Protein AF-A0A6H5KH93-F1 (afdb_monomer_lite)

Sequence (191 aa):
MLEAAEALDENDDLGLLTGGGGGGGGGDDDANSNDGREGGPASAESQKGEDSILDIPPSWVRQLTLDRDLLALRYPPRGQRTIMYRRTKAELFAENVHPEGTTMRLTLYKDRLCTIAKEIREVFVNRADRLYSRVRFPLEGKVSELFHPGRANSLRNLVTWSGRRRELYFFVEARLDGLVSRVEDIGKKVR

Radius of gyration: 33.04 Å; chains: 1; bounding box: 88×57×93 Å

Structure (mmCIF, N/CA/C/O backbone):
data_AF-A0A6H5KH93-F1
#
_entry.id   AF-A0A6H5KH93-F1
#
loop_
_atom_site.group_PDB
_atom_site.id
_atom_site.type_symbol
_atom_site.label_atom_id
_atom_site.label_alt_id
_atom_site.label_comp_id
_atom_site.label_asym_id
_atom_site.label_entity_id
_atom_site.label_seq_id
_atom_site.pdbx_PDB_ins_code
_atom_site.Cartn_x
_atom_site.Cartn_y
_atom_site.Cartn_z
_atom_site.occupancy
_atom_site.B_iso_or_equiv
_atom_site.auth_seq_id
_atom_site.auth_comp_id
_atom_site.auth_asym_id
_atom_site.auth_atom_id
_atom_site.pdbx_PDB_model_num
ATOM 1 N N . MET A 1 1 ? -28.917 -2.626 10.575 1.00 34.69 1 MET A N 1
ATOM 2 C CA . MET A 1 1 ? -29.131 -3.881 9.836 1.00 34.69 1 MET A CA 1
ATOM 3 C C . M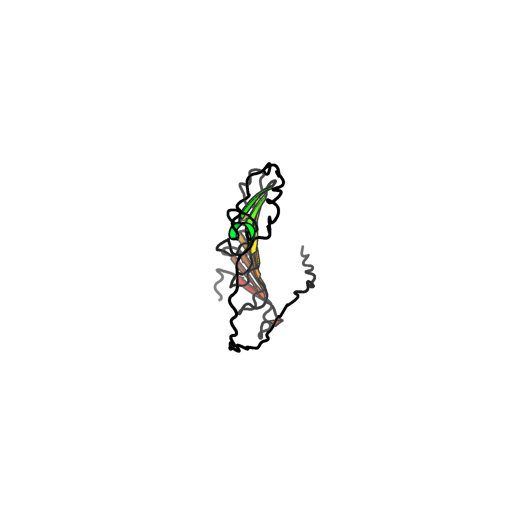ET A 1 1 ? -27.765 -4.466 9.566 1.00 34.69 1 MET A C 1
ATOM 5 O O . MET A 1 1 ? -26.922 -3.771 9.012 1.00 34.69 1 MET A O 1
ATOM 9 N N . LEU A 1 2 ? -27.546 -5.640 10.146 1.00 38.91 2 LEU A N 1
ATOM 10 C CA . LEU A 1 2 ? -26.374 -6.494 9.995 1.00 38.91 2 LEU A CA 1
ATOM 11 C C . LEU A 1 2 ? -26.420 -7.211 8.633 1.00 38.91 2 LEU A C 1
ATOM 13 O O . LEU A 1 2 ? -27.442 -7.140 7.959 1.00 38.91 2 LEU A O 1
ATOM 17 N N . GLU A 1 3 ? -25.332 -7.928 8.331 1.00 34.69 3 GLU A N 1
ATOM 18 C CA . GLU A 1 3 ? -25.097 -8.829 7.185 1.00 34.69 3 GLU A CA 1
ATOM 19 C C . GLU A 1 3 ? -24.635 -8.124 5.893 1.00 34.69 3 GLU A C 1
ATOM 21 O O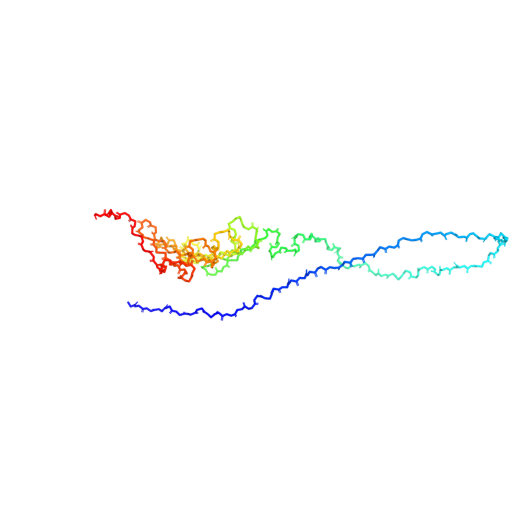 . GLU A 1 3 ? -25.149 -7.080 5.516 1.00 34.69 3 GLU A O 1
ATOM 26 N N . ALA A 1 4 ? -23.591 -8.567 5.190 1.00 36.56 4 ALA A N 1
ATOM 27 C CA . ALA A 1 4 ? -23.096 -9.929 5.044 1.00 36.56 4 ALA A CA 1
ATOM 28 C C . ALA A 1 4 ? -21.557 -10.006 5.054 1.00 36.56 4 ALA A C 1
ATOM 30 O O . ALA A 1 4 ? -20.863 -9.180 4.456 1.00 36.56 4 ALA A O 1
ATOM 31 N N . ALA A 1 5 ? -21.054 -11.039 5.727 1.00 41.25 5 ALA A N 1
ATOM 32 C CA . ALA A 1 5 ? -19.729 -11.605 5.540 1.00 41.25 5 ALA A CA 1
ATOM 33 C C . ALA A 1 5 ? -19.924 -13.037 5.016 1.00 41.25 5 ALA A C 1
ATOM 35 O O . ALA A 1 5 ? -20.501 -13.855 5.717 1.00 41.25 5 ALA A O 1
ATOM 36 N N . GLU A 1 6 ? -19.464 -13.298 3.797 1.00 41.03 6 GLU A N 1
ATOM 37 C CA . GLU A 1 6 ? -19.327 -14.596 3.110 1.00 41.03 6 GLU A CA 1
ATOM 38 C C . GLU A 1 6 ? -18.465 -14.293 1.872 1.00 41.03 6 GLU A C 1
ATOM 40 O O . GLU A 1 6 ? -18.590 -13.207 1.308 1.00 41.03 6 GLU A O 1
ATOM 45 N N . ALA A 1 7 ? -17.570 -15.114 1.344 1.00 40.44 7 ALA A N 1
ATOM 46 C CA . ALA A 1 7 ? -16.890 -16.342 1.728 1.00 40.44 7 ALA A CA 1
ATOM 47 C C . ALA A 1 7 ? -15.624 -16.325 0.838 1.00 40.44 7 ALA A C 1
ATOM 49 O O . ALA A 1 7 ? -15.712 -15.945 -0.332 1.00 40.44 7 ALA A O 1
ATOM 50 N N . LEU A 1 8 ? -14.445 -16.628 1.383 1.00 37.50 8 LEU A N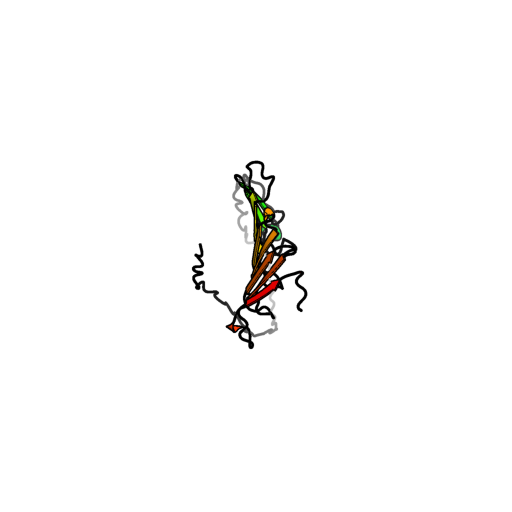 1
ATOM 51 C CA . LEU A 1 8 ? -13.238 -16.836 0.578 1.00 37.50 8 LEU A CA 1
ATOM 52 C C . LEU A 1 8 ? -13.118 -18.336 0.343 1.00 37.50 8 LEU A C 1
ATOM 54 O O . LEU A 1 8 ? -13.015 -19.085 1.310 1.00 37.50 8 LEU A O 1
ATOM 58 N N . ASP A 1 9 ? -13.166 -18.729 -0.924 1.00 41.56 9 ASP A N 1
ATOM 59 C CA . ASP A 1 9 ? -12.912 -20.093 -1.366 1.00 41.56 9 ASP A CA 1
ATOM 60 C C . ASP A 1 9 ? -11.393 -20.322 -1.349 1.00 41.56 9 ASP A C 1
ATOM 62 O O . ASP A 1 9 ? -10.625 -19.617 -2.011 1.00 41.56 9 ASP A O 1
ATOM 66 N N . GLU A 1 10 ? -10.967 -21.253 -0.501 1.00 47.09 10 GLU A N 1
ATOM 67 C CA . GLU A 1 10 ? -9.650 -21.875 -0.531 1.00 47.09 10 GLU A CA 1
ATOM 68 C C . GLU A 1 10 ? -9.606 -22.805 -1.736 1.00 47.09 10 GLU A C 1
ATOM 70 O O . GLU A 1 10 ? -10.495 -23.636 -1.870 1.00 47.09 10 GLU A O 1
ATOM 75 N N . ASN A 1 11 ? -8.594 -22.652 -2.593 1.00 43.41 11 ASN A N 1
ATOM 76 C CA . ASN A 1 11 ? -7.879 -23.706 -3.325 1.00 43.41 11 ASN A CA 1
ATOM 77 C C . ASN A 1 11 ? -7.219 -23.077 -4.554 1.00 43.41 11 ASN A C 1
ATOM 79 O O . ASN A 1 11 ? -7.847 -22.957 -5.597 1.00 43.41 11 ASN A O 1
ATOM 83 N N . ASP A 1 12 ? -5.944 -22.705 -4.436 1.00 40.34 12 ASP A N 1
ATOM 84 C CA . ASP A 1 12 ? -5.059 -22.689 -5.598 1.00 40.34 12 ASP A CA 1
ATOM 85 C C . ASP A 1 12 ? -3.660 -23.164 -5.186 1.00 40.34 12 ASP A C 1
ATOM 87 O O . ASP A 1 12 ? -3.007 -22.651 -4.275 1.00 40.34 12 ASP A O 1
ATOM 91 N N . ASP A 1 13 ? -3.295 -24.237 -5.868 1.00 38.00 13 ASP A N 1
ATOM 92 C CA . ASP A 1 13 ? -2.231 -25.203 -5.674 1.00 38.00 13 ASP A CA 1
ATOM 93 C C . ASP A 1 13 ? -0.859 -24.596 -6.030 1.00 38.00 13 ASP A C 1
ATOM 95 O O . ASP A 1 13 ? -0.570 -24.278 -7.187 1.00 38.00 13 ASP A O 1
ATOM 99 N N . LEU A 1 14 ? -0.000 -24.383 -5.027 1.00 41.19 14 LEU A N 1
ATOM 100 C CA . LEU A 1 14 ? 1.371 -23.905 -5.224 1.00 41.19 14 LEU A CA 1
ATOM 101 C C . LEU A 1 14 ? 2.314 -25.095 -5.432 1.00 41.19 14 LEU A C 1
ATOM 103 O O . LEU A 1 14 ? 2.875 -25.644 -4.483 1.00 41.19 14 LEU A O 1
ATOM 107 N N . GLY A 1 15 ? 2.521 -25.448 -6.702 1.00 33.91 15 GLY A N 1
ATOM 108 C CA . GLY A 1 15 ? 3.517 -26.418 -7.149 1.00 33.91 15 GLY A CA 1
ATOM 109 C C . GLY A 1 15 ? 4.945 -26.011 -6.770 1.00 33.91 15 GLY A C 1
ATOM 110 O O . GLY A 1 15 ? 5.555 -25.131 -7.379 1.00 33.91 15 GLY A O 1
ATOM 111 N N . LEU A 1 16 ? 5.481 -26.692 -5.760 1.00 33.81 16 LEU A N 1
ATOM 112 C CA . LEU A 1 16 ? 6.857 -26.613 -5.285 1.00 33.81 16 LEU A CA 1
ATOM 113 C C . LEU A 1 16 ? 7.751 -27.499 -6.178 1.00 33.81 16 LEU A C 1
ATOM 115 O O . LEU A 1 16 ? 7.716 -28.722 -6.065 1.00 33.81 16 LEU A O 1
ATOM 119 N N . LEU A 1 17 ? 8.562 -26.912 -7.065 1.00 34.72 17 LEU A N 1
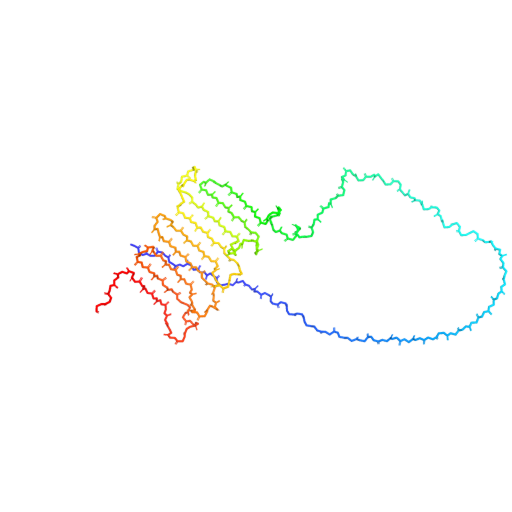ATOM 120 C CA . LEU A 1 17 ? 9.601 -27.651 -7.795 1.00 34.72 17 LEU A CA 1
ATOM 121 C C . LEU A 1 17 ? 10.928 -27.571 -7.034 1.00 34.72 17 LEU A C 1
ATOM 123 O O . LEU A 1 17 ? 11.640 -26.569 -7.082 1.00 34.72 17 LEU A O 1
ATOM 127 N N . THR A 1 18 ? 11.252 -28.652 -6.329 1.00 32.59 18 THR A N 1
ATOM 128 C CA . THR A 1 18 ? 12.578 -28.934 -5.778 1.00 32.59 18 THR A CA 1
ATOM 129 C C . THR A 1 18 ? 13.387 -29.719 -6.816 1.00 32.59 18 THR A C 1
ATOM 131 O O . THR A 1 18 ? 13.004 -30.807 -7.233 1.00 32.59 18 THR A O 1
ATOM 134 N N . GLY A 1 19 ? 14.516 -29.166 -7.263 1.00 34.56 19 GLY A N 1
ATOM 135 C CA . GLY A 1 19 ? 15.476 -29.851 -8.132 1.00 34.56 19 GLY A CA 1
ATOM 136 C C . GLY A 1 19 ? 16.838 -29.909 -7.452 1.00 34.56 19 GLY A C 1
ATOM 137 O O . GLY A 1 19 ? 17.531 -28.898 -7.378 1.00 34.56 19 GLY A O 1
ATOM 138 N N . GLY A 1 20 ? 17.197 -31.078 -6.920 1.00 32.38 20 GLY A N 1
ATOM 139 C CA . GLY A 1 20 ? 18.496 -31.356 -6.311 1.00 32.38 20 GLY A CA 1
ATOM 140 C C . GLY A 1 20 ? 19.404 -32.195 -7.217 1.00 32.38 20 GLY A C 1
ATOM 141 O O . GLY A 1 20 ? 18.955 -33.184 -7.778 1.00 32.38 20 GLY A O 1
ATOM 142 N N . GLY A 1 21 ? 20.674 -31.782 -7.307 1.00 31.16 21 GLY A N 1
ATOM 143 C CA . GLY A 1 21 ? 21.874 -32.588 -7.015 1.00 31.16 21 GLY A CA 1
ATOM 144 C C . GLY A 1 21 ? 22.283 -33.795 -7.881 1.00 31.16 21 GLY A C 1
ATOM 145 O O . GLY A 1 21 ? 21.608 -34.817 -7.895 1.00 31.16 21 GLY A O 1
ATOM 146 N N . GLY A 1 22 ? 23.518 -33.721 -8.407 1.00 31.81 22 GLY A N 1
ATOM 147 C CA . GLY A 1 22 ? 24.396 -34.842 -8.813 1.00 31.81 22 GLY A CA 1
ATOM 148 C C . GLY A 1 22 ? 25.050 -34.592 -10.185 1.00 31.81 22 GLY A C 1
ATOM 149 O O . GLY A 1 22 ? 24.341 -34.259 -11.119 1.00 31.81 22 GLY A O 1
ATOM 150 N N . GLY A 1 23 ? 26.360 -34.674 -10.444 1.00 31.72 23 GLY A N 1
ATOM 151 C CA . GLY A 1 23 ? 27.531 -35.130 -9.692 1.00 31.72 23 GLY A CA 1
ATOM 152 C C . GLY A 1 23 ? 28.431 -35.997 -10.599 1.00 31.72 23 GLY A C 1
ATOM 153 O O . GLY A 1 23 ? 27.983 -37.054 -11.017 1.00 31.72 23 GLY A O 1
ATOM 154 N N . GLY A 1 24 ? 29.691 -35.589 -10.838 1.00 31.53 24 GLY A N 1
ATOM 155 C CA . GLY A 1 24 ? 30.835 -36.515 -10.995 1.00 31.53 24 GLY A CA 1
ATOM 156 C C . GLY A 1 24 ? 31.521 -36.712 -12.368 1.00 31.53 24 GLY A C 1
ATOM 157 O O . GLY A 1 24 ? 30.889 -37.157 -13.315 1.00 31.53 24 GLY A O 1
ATOM 158 N N . GLY A 1 25 ? 32.857 -36.515 -12.367 1.00 32.69 25 GLY A N 1
ATOM 159 C CA . GLY A 1 25 ? 33.890 -37.217 -13.172 1.00 32.69 25 GLY A CA 1
ATOM 160 C C . GLY A 1 25 ? 34.246 -36.595 -14.534 1.00 32.69 25 GLY A C 1
ATOM 161 O O . GLY A 1 25 ? 33.369 -36.466 -15.370 1.00 32.69 25 GLY A O 1
ATOM 162 N N . GLY A 1 26 ? 35.472 -36.172 -14.874 1.00 33.66 26 GLY A N 1
ATOM 163 C CA . GLY A 1 26 ? 36.811 -36.477 -14.354 1.00 33.66 26 GLY A CA 1
ATOM 164 C C . GLY A 1 26 ? 37.501 -37.535 -15.230 1.00 33.66 26 GLY A C 1
ATOM 165 O O . GLY A 1 26 ? 37.111 -38.696 -15.156 1.00 33.66 26 GLY A O 1
ATOM 166 N N . GLY A 1 27 ? 38.498 -37.140 -16.033 1.00 34.53 27 GLY A N 1
ATOM 167 C CA . GLY A 1 27 ? 39.314 -38.053 -16.845 1.00 34.53 27 GLY A CA 1
ATOM 168 C C . GLY A 1 27 ? 40.138 -37.338 -17.919 1.00 34.53 27 GLY A C 1
ATOM 169 O O . GLY A 1 27 ? 39.728 -37.302 -19.076 1.00 34.53 27 GLY A O 1
ATOM 170 N N . ASP A 1 28 ? 41.269 -36.763 -17.507 1.00 37.75 28 ASP A N 1
ATOM 171 C CA . ASP A 1 28 ? 42.412 -36.460 -18.373 1.00 37.75 28 ASP A CA 1
ATOM 172 C C . ASP A 1 28 ? 43.180 -37.766 -18.625 1.00 37.75 28 ASP A C 1
ATOM 174 O O . ASP A 1 28 ? 43.378 -38.515 -17.673 1.00 37.75 28 ASP A O 1
ATOM 178 N N . ASP A 1 29 ? 43.640 -38.014 -19.854 1.00 41.56 29 ASP A N 1
ATOM 179 C CA . ASP A 1 29 ? 44.772 -38.909 -20.127 1.00 41.56 29 ASP A CA 1
ATOM 180 C C . ASP A 1 29 ? 45.505 -38.451 -21.401 1.00 41.56 29 ASP A C 1
ATOM 182 O O . ASP A 1 29 ? 44.966 -38.441 -22.512 1.00 41.56 29 ASP A O 1
ATOM 186 N N . ASP A 1 30 ? 46.753 -38.041 -21.183 1.00 38.75 30 ASP A N 1
ATOM 187 C CA . ASP A 1 30 ? 47.789 -37.713 -22.156 1.00 38.75 30 ASP A CA 1
ATOM 188 C C . ASP A 1 30 ? 48.348 -38.961 -22.871 1.00 38.75 30 ASP A C 1
ATOM 190 O O . ASP A 1 30 ? 48.351 -40.060 -22.320 1.00 38.75 30 ASP A O 1
ATOM 194 N N . ALA A 1 31 ? 48.953 -38.720 -24.046 1.00 37.56 31 ALA A N 1
ATOM 195 C CA . ALA A 1 31 ? 50.201 -39.326 -24.564 1.00 37.56 31 ALA A CA 1
ATOM 196 C C . ALA A 1 31 ? 50.145 -39.869 -26.010 1.00 37.56 31 ALA A C 1
ATOM 198 O O . ALA A 1 31 ? 49.874 -41.033 -26.283 1.00 37.56 31 ALA A O 1
ATOM 199 N N . ASN A 1 32 ? 50.512 -38.980 -26.938 1.00 39.91 32 ASN A N 1
ATOM 200 C CA . ASN A 1 32 ? 51.678 -39.079 -27.830 1.00 39.91 32 ASN A CA 1
ATOM 201 C C . ASN A 1 32 ? 52.174 -40.480 -28.266 1.00 39.91 32 ASN A C 1
ATOM 203 O O . ASN A 1 32 ? 52.740 -41.221 -27.464 1.00 39.91 32 ASN A O 1
ATOM 207 N N . SER A 1 33 ? 52.180 -40.736 -29.581 1.00 41.16 33 SER A N 1
ATOM 208 C CA . SER A 1 33 ? 53.317 -41.384 -30.257 1.00 41.16 33 SER A CA 1
ATOM 209 C C . SER A 1 33 ? 53.376 -41.036 -31.749 1.00 41.16 33 SER A C 1
ATOM 211 O O . SER A 1 33 ? 52.414 -41.167 -32.499 1.00 41.16 33 SER A O 1
ATOM 213 N N . ASN A 1 34 ? 54.563 -40.558 -32.102 1.00 41.84 34 ASN A N 1
ATOM 214 C CA . ASN A 1 34 ? 55.109 -40.083 -33.366 1.00 41.84 34 ASN A CA 1
ATOM 215 C C . ASN A 1 34 ? 55.219 -41.182 -34.442 1.00 41.84 34 ASN A C 1
ATOM 217 O O . ASN A 1 34 ? 55.640 -42.285 -34.108 1.00 41.84 34 ASN A O 1
ATOM 221 N N . ASP A 1 35 ? 54.990 -40.855 -35.720 1.00 38.72 35 ASP A N 1
ATOM 222 C CA . ASP A 1 35 ? 55.836 -41.395 -36.795 1.00 38.72 35 ASP A CA 1
ATOM 223 C C . ASP A 1 35 ? 55.772 -40.534 -38.068 1.00 38.72 35 ASP A C 1
ATOM 225 O O . ASP A 1 35 ? 54.709 -40.286 -38.641 1.00 38.72 35 ASP A O 1
ATOM 229 N N . GLY A 1 36 ? 56.937 -40.041 -38.489 1.00 37.56 36 GLY A N 1
ATOM 230 C CA . GLY A 1 36 ? 57.107 -39.139 -39.622 1.00 37.56 36 GLY A CA 1
ATOM 231 C C . GLY A 1 36 ? 57.437 -39.868 -40.923 1.00 37.56 36 GLY A C 1
ATOM 232 O O . GLY A 1 36 ? 58.225 -40.812 -40.934 1.00 37.56 36 GLY A O 1
ATOM 233 N N . ARG A 1 37 ? 56.899 -39.367 -42.042 1.00 37.75 37 ARG A N 1
ATOM 234 C CA . ARG A 1 37 ? 57.442 -39.565 -43.397 1.00 37.75 37 ARG A CA 1
ATOM 235 C C . ARG A 1 37 ? 57.210 -38.308 -44.245 1.00 37.75 37 ARG A C 1
ATOM 237 O O . ARG A 1 37 ? 56.071 -37.951 -44.525 1.00 37.75 37 ARG A O 1
ATOM 244 N N . GLU A 1 38 ? 58.301 -37.652 -44.638 1.00 42.34 38 GLU A N 1
ATOM 245 C CA . GLU A 1 38 ? 58.349 -36.588 -45.653 1.00 42.34 38 GLU A CA 1
ATOM 246 C C . GLU A 1 38 ? 58.204 -37.160 -47.074 1.00 42.34 38 GLU A C 1
ATOM 248 O O . GLU A 1 38 ? 58.723 -38.239 -47.364 1.00 42.34 38 GLU A O 1
ATOM 253 N N . GLY A 1 39 ? 57.584 -36.398 -47.987 1.00 35.59 39 GLY A N 1
ATOM 254 C CA . GLY A 1 39 ? 57.705 -36.655 -49.425 1.00 35.59 39 GLY A CA 1
ATOM 255 C C . GLY A 1 39 ? 56.697 -35.948 -50.342 1.00 35.59 39 GLY A C 1
ATOM 256 O O . GLY A 1 39 ? 55.719 -36.564 -50.744 1.00 35.59 39 GLY A O 1
ATOM 257 N N . GLY A 1 40 ? 57.021 -34.719 -50.773 1.00 31.92 40 GLY A N 1
ATOM 258 C CA . GLY A 1 40 ? 56.760 -34.242 -52.148 1.00 31.92 40 GLY A CA 1
ATOM 259 C C . GLY A 1 40 ? 55.477 -33.424 -52.431 1.00 31.92 40 GLY A C 1
ATOM 260 O O . GLY A 1 40 ? 54.382 -33.906 -52.157 1.00 31.92 40 GLY A O 1
ATOM 261 N N . PRO A 1 41 ? 55.575 -32.221 -53.046 1.00 55.53 41 PRO A N 1
ATOM 262 C CA . PRO A 1 41 ? 54.435 -31.359 -53.363 1.00 55.53 41 PRO A CA 1
ATOM 263 C C . PRO A 1 41 ? 53.935 -31.566 -54.803 1.00 55.53 41 PRO A C 1
ATOM 265 O O . PRO A 1 41 ? 54.740 -31.578 -55.728 1.00 55.53 41 PRO A O 1
ATOM 268 N N . ALA A 1 42 ? 52.618 -31.653 -55.010 1.00 35.94 42 ALA A N 1
ATOM 269 C CA . ALA A 1 42 ? 51.963 -31.304 -56.278 1.00 35.94 42 ALA A CA 1
ATOM 270 C C . ALA A 1 42 ? 50.432 -31.339 -56.131 1.00 35.94 42 ALA A C 1
ATOM 272 O O . ALA A 1 42 ? 49.815 -32.398 -56.106 1.00 35.94 42 ALA A O 1
ATOM 273 N N . SER A 1 43 ? 49.855 -30.144 -56.038 1.00 46.97 43 SER A N 1
ATOM 274 C CA . SER A 1 43 ? 48.693 -29.694 -56.811 1.00 46.97 43 SER A CA 1
ATOM 275 C C . SER A 1 43 ? 47.558 -30.693 -57.084 1.00 46.97 43 SER A C 1
ATOM 277 O O . SER A 1 43 ? 47.592 -31.435 -58.060 1.00 46.97 43 SER A O 1
ATOM 279 N N . ALA A 1 44 ? 46.471 -30.569 -56.323 1.00 43.22 44 ALA A N 1
ATOM 280 C CA . ALA A 1 44 ? 45.126 -30.812 -56.834 1.00 43.22 44 ALA A CA 1
ATOM 281 C C . ALA A 1 44 ? 44.158 -29.861 -56.123 1.00 43.22 44 ALA A C 1
ATOM 283 O O . ALA A 1 44 ? 43.970 -29.905 -54.908 1.00 43.22 44 ALA A O 1
ATOM 284 N N . GLU A 1 45 ? 43.628 -28.944 -56.918 1.00 50.12 45 GLU A N 1
ATOM 285 C CA . GLU A 1 45 ? 42.658 -27.908 -56.600 1.00 50.12 45 GLU A CA 1
ATOM 286 C C . GLU A 1 45 ? 41.556 -28.403 -55.657 1.00 50.12 45 GLU A C 1
ATOM 288 O O . GLU A 1 45 ? 40.654 -29.142 -56.038 1.00 50.12 45 GLU A O 1
ATOM 293 N N . SER A 1 46 ? 41.586 -27.924 -54.417 1.00 45.53 46 SER A N 1
ATOM 294 C CA . SER A 1 46 ? 40.371 -27.783 -53.622 1.00 45.53 46 SER A CA 1
ATOM 295 C C . SER A 1 46 ? 39.931 -26.332 -53.735 1.00 45.53 46 SER A C 1
ATOM 297 O O . SER A 1 46 ? 40.040 -25.563 -52.781 1.00 45.53 46 SER A O 1
ATOM 299 N N . GLN A 1 47 ? 39.454 -25.946 -54.924 1.00 49.81 47 GLN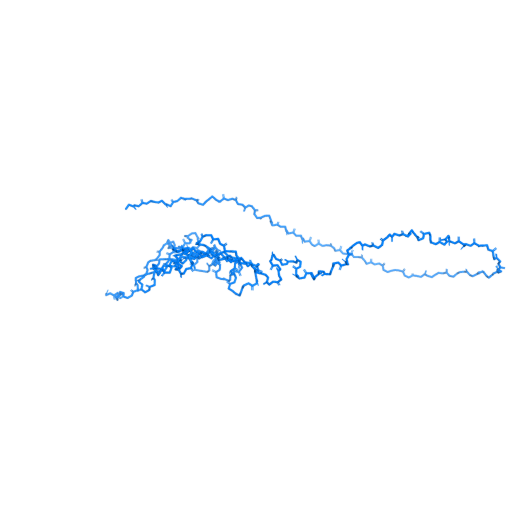 A N 1
ATOM 300 C CA . GLN A 1 47 ? 38.514 -24.835 -55.036 1.00 49.81 47 GLN A CA 1
ATOM 301 C C . GLN A 1 47 ? 37.266 -25.253 -54.247 1.00 49.81 47 GLN A C 1
ATOM 303 O O . GLN A 1 47 ? 36.314 -25.807 -54.791 1.00 49.81 47 GLN A O 1
ATOM 308 N N . LYS A 1 48 ? 37.299 -25.070 -52.919 1.00 47.31 48 LYS A N 1
ATOM 309 C CA . LYS A 1 48 ? 36.076 -24.986 -52.127 1.00 47.31 48 LYS A CA 1
ATOM 310 C C . LYS A 1 48 ? 35.312 -23.836 -52.751 1.00 47.31 48 LYS A C 1
ATOM 312 O O . LYS A 1 48 ? 35.810 -22.714 -52.718 1.00 47.31 48 LYS A O 1
ATOM 317 N N . GLY A 1 49 ? 34.210 -24.196 -53.408 1.00 48.94 49 GLY A N 1
ATOM 318 C CA . GLY A 1 49 ? 33.390 -23.300 -54.202 1.00 48.94 49 GLY A CA 1
ATOM 319 C C . GLY A 1 49 ? 33.278 -21.967 -53.500 1.00 48.94 49 GLY A C 1
ATOM 320 O O . GLY A 1 49 ? 32.911 -21.929 -52.326 1.00 48.94 49 GLY A O 1
ATOM 321 N N . GLU A 1 50 ? 33.680 -20.926 -54.227 1.00 54.69 50 GLU A N 1
ATOM 322 C CA . GLU A 1 50 ? 33.414 -19.544 -53.877 1.00 54.69 50 GLU A CA 1
ATOM 323 C C . GLU A 1 50 ? 32.004 -19.498 -53.320 1.00 54.69 50 GLU A C 1
ATOM 325 O O . GLU A 1 50 ? 31.050 -19.914 -53.988 1.00 54.69 50 GLU A O 1
ATOM 330 N N . ASP A 1 51 ? 31.933 -19.132 -52.043 1.00 59.25 51 ASP A N 1
ATOM 331 C CA . ASP A 1 51 ? 30.715 -19.034 -51.277 1.00 59.25 51 ASP A CA 1
ATOM 332 C C . ASP A 1 51 ? 29.693 -18.340 -52.166 1.00 59.25 51 ASP A C 1
ATOM 334 O O . ASP A 1 51 ? 29.836 -17.156 -52.479 1.00 59.25 51 ASP A O 1
ATOM 338 N N . SER A 1 52 ? 28.706 -19.104 -52.646 1.00 61.34 52 SER A N 1
ATOM 339 C CA . SER A 1 52 ? 27.559 -18.561 -53.357 1.00 61.34 52 SER A CA 1
ATOM 340 C C . SER A 1 52 ? 26.795 -17.767 -52.311 1.00 61.34 52 SER A C 1
ATOM 342 O O . SER A 1 52 ? 25.884 -18.263 -51.648 1.00 61.34 52 SER A O 1
ATOM 344 N N . ILE A 1 53 ? 27.300 -16.562 -52.061 1.00 67.62 53 ILE A N 1
ATOM 345 C CA . ILE A 1 53 ? 26.761 -15.609 -51.127 1.00 67.62 53 ILE A CA 1
ATOM 346 C C . ILE A 1 53 ? 25.446 -15.214 -51.771 1.00 67.62 53 ILE A C 1
ATOM 348 O O . ILE A 1 53 ? 25.380 -14.514 -52.777 1.00 67.62 53 ILE A O 1
ATOM 352 N N . LEU A 1 54 ? 24.378 -15.841 -51.293 1.00 75.06 54 LEU A N 1
ATOM 353 C CA . LEU A 1 54 ? 23.041 -15.470 -51.700 1.00 75.06 54 LEU A CA 1
ATOM 354 C C . LEU A 1 54 ? 22.910 -13.982 -51.357 1.00 75.06 54 LEU A C 1
ATOM 356 O O . LEU A 1 54 ? 23.042 -13.616 -50.187 1.00 75.06 54 LEU A O 1
ATOM 360 N N . ASP A 1 55 ? 22.693 -13.135 -52.365 1.00 77.00 55 ASP A N 1
ATOM 361 C CA . ASP A 1 55 ? 22.408 -11.709 -52.187 1.00 77.00 55 ASP A CA 1
ATOM 362 C C . ASP A 1 55 ? 21.037 -11.570 -51.513 1.00 77.00 55 ASP A C 1
ATOM 364 O O . ASP A 1 55 ? 19.996 -11.396 -52.153 1.00 77.00 55 ASP A O 1
ATOM 368 N N . ILE A 1 56 ? 21.017 -11.721 -50.189 1.00 83.50 56 ILE A N 1
ATOM 369 C CA . ILE A 1 56 ? 19.814 -11.535 -49.388 1.00 83.50 56 ILE A CA 1
ATOM 370 C C . ILE A 1 56 ? 19.608 -10.024 -49.237 1.00 83.50 56 ILE A C 1
ATOM 372 O O . ILE A 1 56 ? 20.514 -9.326 -48.769 1.00 83.50 56 ILE A O 1
ATOM 376 N N . PRO A 1 57 ? 18.429 -9.489 -49.602 1.00 87.19 57 PRO A N 1
ATOM 377 C CA . PRO A 1 57 ? 18.155 -8.074 -49.417 1.00 87.19 57 PRO A CA 1
ATOM 378 C C . PRO A 1 57 ? 18.267 -7.695 -47.930 1.00 87.19 57 PRO A C 1
ATOM 380 O O . PRO A 1 57 ? 17.869 -8.479 -47.061 1.00 87.19 57 PRO A O 1
ATOM 383 N N . PRO A 1 58 ? 18.773 -6.490 -47.610 1.00 84.75 58 PRO A N 1
ATOM 384 C CA . PRO A 1 58 ? 18.886 -6.044 -46.229 1.00 84.75 58 PRO A CA 1
ATOM 385 C C . PRO A 1 58 ? 17.506 -5.989 -45.566 1.00 84.75 58 PRO A C 1
ATOM 387 O O . PRO A 1 58 ? 16.490 -5.708 -46.211 1.00 84.75 58 PRO A O 1
ATOM 390 N N . SER A 1 59 ? 17.466 -6.240 -44.256 1.00 88.88 59 SER A N 1
ATOM 391 C CA . SER A 1 59 ? 16.224 -6.174 -43.491 1.00 88.88 59 SER A CA 1
ATOM 392 C C . SER A 1 59 ? 15.578 -4.796 -43.629 1.00 88.88 59 SER A C 1
ATOM 394 O O . SER A 1 59 ? 16.234 -3.760 -43.536 1.00 88.88 59 SER A O 1
ATOM 396 N N . TRP A 1 60 ? 14.256 -4.770 -43.786 1.00 91.94 60 TRP A N 1
ATOM 397 C CA . TRP A 1 60 ? 13.495 -3.518 -43.903 1.00 91.94 60 TRP A CA 1
ATOM 398 C C . TRP A 1 60 ? 13.408 -2.741 -42.581 1.00 91.94 60 TRP A C 1
ATOM 400 O O . TRP A 1 60 ? 12.862 -1.642 -42.524 1.00 91.94 60 TRP A O 1
ATOM 410 N N . VAL A 1 61 ? 13.931 -3.321 -41.500 1.00 94.25 61 VAL A N 1
ATOM 411 C CA . VAL A 1 61 ? 13.906 -2.775 -40.146 1.00 94.25 61 VAL A CA 1
ATOM 412 C C . VAL A 1 61 ? 15.320 -2.817 -39.576 1.00 94.25 61 VAL A C 1
ATOM 414 O O . VAL A 1 61 ? 16.080 -3.751 -39.841 1.00 94.25 61 VAL A O 1
ATOM 417 N N . ARG A 1 62 ? 15.676 -1.804 -38.780 1.00 90.38 62 ARG A N 1
ATOM 418 C CA . ARG A 1 62 ? 16.929 -1.784 -38.012 1.00 90.38 62 ARG A CA 1
ATOM 419 C C . ARG A 1 62 ? 16.922 -2.875 -36.938 1.00 90.38 62 ARG A C 1
ATOM 421 O O . ARG A 1 62 ? 15.871 -3.210 -36.398 1.00 90.38 62 ARG A O 1
ATOM 428 N N . GLN A 1 63 ? 18.107 -3.365 -36.577 1.00 90.69 63 GLN A N 1
ATOM 429 C CA . GLN A 1 63 ? 18.274 -4.282 -35.450 1.00 90.69 63 GLN A CA 1
ATOM 430 C C . GLN A 1 63 ? 17.698 -3.668 -34.164 1.00 90.69 63 GLN A C 1
ATOM 432 O O . GLN A 1 63 ? 18.050 -2.548 -33.785 1.00 90.69 63 GLN A O 1
ATOM 437 N N . LEU A 1 64 ? 16.809 -4.408 -33.500 1.00 89.88 64 LEU A N 1
ATOM 438 C CA . LEU A 1 64 ? 16.225 -4.022 -32.220 1.00 89.88 64 LEU A CA 1
ATOM 439 C C . LEU A 1 64 ? 17.222 -4.339 -31.099 1.00 89.88 64 LEU A C 1
ATOM 441 O O . LEU A 1 64 ? 17.558 -5.499 -30.876 1.00 89.88 64 LEU A O 1
ATOM 445 N N . THR A 1 65 ? 17.688 -3.316 -30.385 1.00 89.50 65 THR A N 1
ATOM 446 C CA . THR A 1 65 ? 18.521 -3.473 -29.185 1.00 89.50 65 THR A CA 1
ATOM 447 C C . THR A 1 65 ? 17.643 -3.320 -27.951 1.00 89.50 65 THR A C 1
ATOM 449 O O . THR A 1 65 ? 17.177 -2.219 -27.654 1.00 89.50 65 THR A O 1
ATOM 452 N N . LEU A 1 66 ? 17.398 -4.422 -27.247 1.00 88.56 66 LEU A N 1
ATOM 453 C CA . LEU A 1 66 ? 16.650 -4.444 -25.995 1.00 88.56 66 LEU A CA 1
ATOM 454 C C . LEU A 1 66 ? 17.585 -4.867 -24.871 1.00 88.56 66 LEU A C 1
ATOM 456 O O . LEU A 1 66 ? 18.283 -5.873 -24.987 1.00 88.56 66 LEU A O 1
ATOM 460 N N . ASP A 1 67 ? 17.585 -4.096 -23.793 1.00 92.06 67 ASP A N 1
ATOM 461 C CA . ASP A 1 67 ? 18.289 -4.481 -22.580 1.00 92.06 67 ASP A CA 1
ATOM 462 C C . ASP A 1 67 ? 17.543 -5.626 -21.876 1.00 92.06 67 ASP A C 1
ATOM 464 O O . ASP A 1 67 ? 16.307 -5.657 -21.853 1.00 92.06 67 ASP A O 1
ATOM 468 N N . ARG A 1 68 ? 18.290 -6.571 -21.301 1.00 90.25 68 ARG A N 1
ATOM 469 C CA . ARG A 1 68 ? 17.725 -7.755 -20.633 1.00 90.25 68 ARG A CA 1
ATOM 470 C C . ARG A 1 68 ? 16.891 -7.356 -19.421 1.00 90.25 68 ARG A C 1
ATOM 472 O O . ARG A 1 68 ? 15.809 -7.905 -19.220 1.00 90.25 68 ARG A O 1
ATOM 479 N N . ASP A 1 69 ? 17.352 -6.356 -18.678 1.00 87.25 69 ASP A N 1
ATOM 480 C CA . ASP A 1 69 ? 16.677 -5.865 -17.477 1.00 87.25 69 ASP A CA 1
ATOM 481 C C . ASP A 1 69 ? 15.335 -5.206 -17.821 1.00 87.25 69 ASP A C 1
ATOM 483 O O . ASP A 1 69 ? 14.330 -5.411 -17.138 1.00 87.25 69 ASP A O 1
ATOM 487 N N . LEU A 1 70 ? 15.284 -4.471 -18.938 1.00 87.62 70 LEU A N 1
ATOM 488 C CA . LEU A 1 70 ? 14.043 -3.889 -19.448 1.00 87.62 70 LEU A CA 1
ATOM 489 C C . LEU A 1 70 ? 13.066 -4.957 -19.943 1.00 87.62 70 LEU A C 1
ATOM 491 O O . LEU A 1 70 ? 11.861 -4.785 -19.780 1.00 87.62 70 LEU A O 1
ATOM 495 N N . LEU A 1 71 ? 13.566 -6.046 -20.529 1.00 87.06 71 LEU A N 1
ATOM 496 C CA . LEU A 1 71 ? 12.734 -7.155 -20.995 1.00 87.06 71 LEU A CA 1
ATOM 497 C C . LEU A 1 71 ? 12.104 -7.935 -19.830 1.00 87.06 71 LEU A C 1
ATOM 499 O O . LEU A 1 71 ? 10.953 -8.352 -19.927 1.00 87.06 71 LEU A O 1
ATOM 503 N N . ALA A 1 72 ? 12.838 -8.111 -18.729 1.00 87.75 72 ALA A N 1
ATOM 504 C CA . ALA A 1 72 ? 12.341 -8.793 -17.534 1.00 87.75 72 ALA A CA 1
ATOM 505 C C . ALA A 1 72 ? 11.283 -7.973 -16.765 1.00 87.75 72 ALA A C 1
ATOM 507 O O . ALA A 1 72 ? 10.543 -8.510 -15.938 1.00 87.75 72 ALA A O 1
ATOM 508 N N . LEU A 1 73 ? 11.197 -6.665 -17.020 1.00 90.75 73 LEU A N 1
ATOM 509 C CA . LEU A 1 73 ? 10.346 -5.752 -16.271 1.00 90.75 73 LEU A CA 1
ATOM 510 C C . LEU A 1 73 ? 8.900 -5.750 -16.787 1.00 90.75 73 LEU A C 1
ATOM 512 O O . LEU A 1 73 ? 8.636 -5.461 -17.949 1.00 90.75 73 LEU A O 1
ATOM 516 N N . ARG A 1 74 ? 7.918 -5.955 -15.897 1.00 89.19 74 ARG A N 1
ATOM 517 C CA . ARG A 1 74 ? 6.485 -5.995 -16.266 1.00 89.19 74 ARG A CA 1
ATOM 518 C C . ARG A 1 74 ? 5.948 -4.692 -16.887 1.00 89.19 74 ARG A C 1
ATOM 520 O O . ARG A 1 74 ? 5.017 -4.740 -17.689 1.00 89.19 74 ARG A O 1
ATOM 527 N N . TYR A 1 75 ? 6.502 -3.532 -16.516 1.00 92.88 75 TYR A N 1
ATOM 528 C CA . TYR A 1 75 ? 6.084 -2.214 -17.027 1.00 92.88 75 TYR A CA 1
ATOM 529 C C . TYR A 1 75 ? 7.285 -1.342 -17.444 1.00 92.88 75 TYR A C 1
ATOM 531 O O . TYR A 1 75 ? 7.639 -0.397 -16.733 1.00 92.88 75 TYR A O 1
ATOM 539 N N . PRO A 1 76 ? 7.937 -1.621 -18.582 1.00 90.50 76 PRO A N 1
ATOM 540 C CA . PRO A 1 76 ? 9.081 -0.837 -19.043 1.00 90.50 76 PRO A CA 1
ATOM 541 C C . PRO A 1 76 ? 8.683 0.608 -19.407 1.00 90.50 76 PRO A C 1
ATOM 543 O O . PRO A 1 76 ? 7.546 0.840 -19.823 1.00 90.50 76 PRO A O 1
ATOM 546 N N . PRO A 1 77 ? 9.584 1.603 -19.276 1.00 89.50 77 PRO A N 1
ATOM 547 C CA . PRO A 1 77 ? 10.972 1.499 -18.809 1.00 89.50 77 PRO A CA 1
ATOM 548 C C . PRO A 1 77 ? 11.156 1.707 -17.294 1.00 89.50 77 PRO A C 1
ATOM 550 O O . PRO A 1 77 ? 12.237 1.470 -16.775 1.00 89.50 77 PRO A O 1
ATOM 553 N N . ARG A 1 78 ? 10.132 2.184 -16.571 1.00 89.44 78 ARG A N 1
ATOM 554 C CA . ARG A 1 78 ? 10.247 2.592 -15.151 1.00 89.44 78 ARG A CA 1
ATOM 555 C C . ARG A 1 78 ? 9.683 1.584 -14.148 1.00 89.44 78 ARG A C 1
ATOM 557 O O . ARG A 1 78 ? 9.653 1.867 -12.958 1.00 89.44 78 ARG A O 1
ATOM 564 N N . GLY A 1 79 ? 9.155 0.459 -14.616 1.00 93.25 79 GLY A N 1
ATOM 565 C CA . GLY A 1 79 ? 8.502 -0.539 -13.771 1.00 93.25 79 GLY A CA 1
ATOM 566 C C . GLY A 1 79 ? 7.162 -0.074 -13.213 1.00 93.25 79 GLY A C 1
ATOM 567 O O . GLY A 1 79 ? 6.689 -0.630 -12.230 1.00 93.25 79 GLY A O 1
ATOM 568 N N . GLN A 1 80 ? 6.533 0.932 -13.823 1.00 95.19 80 GLN A N 1
ATOM 569 C CA . GLN A 1 80 ? 5.240 1.448 -13.385 1.00 95.19 80 GLN A CA 1
ATOM 570 C C . GLN A 1 80 ? 4.374 1.904 -14.557 1.00 95.19 80 GLN A C 1
ATOM 572 O O . GLN A 1 80 ? 4.875 2.376 -15.579 1.00 95.19 80 GLN A O 1
ATOM 577 N N . ARG A 1 81 ? 3.058 1.801 -14.385 1.00 95.94 81 ARG A N 1
ATOM 578 C CA . ARG A 1 81 ? 2.048 2.221 -15.353 1.00 95.94 81 ARG A CA 1
ATOM 579 C C . ARG A 1 81 ? 0.856 2.831 -14.627 1.00 95.94 81 ARG A C 1
ATOM 581 O O . ARG A 1 81 ? 0.275 2.196 -13.755 1.00 95.94 81 ARG A O 1
ATOM 588 N N . THR A 1 82 ? 0.442 4.021 -15.046 1.00 97.06 82 THR A N 1
ATOM 589 C CA . THR A 1 82 ? -0.743 4.698 -14.502 1.00 97.06 82 THR A CA 1
ATOM 590 C C . THR A 1 82 ? -1.824 4.786 -15.566 1.00 97.06 82 THR A C 1
ATOM 592 O O . THR A 1 82 ? -1.556 5.215 -16.686 1.00 97.06 82 THR A O 1
ATOM 595 N N . ILE A 1 83 ? -3.046 4.392 -15.216 1.00 97.25 83 ILE A N 1
ATOM 596 C CA . ILE A 1 83 ? -4.215 4.416 -16.093 1.00 97.25 83 ILE A CA 1
ATOM 597 C C . ILE A 1 83 ? -5.312 5.239 -15.420 1.00 97.25 83 ILE A C 1
ATOM 599 O O . ILE A 1 83 ? -5.678 4.995 -14.267 1.00 97.25 83 ILE A O 1
ATOM 603 N N . MET A 1 84 ? -5.840 6.220 -16.148 1.00 97.31 84 MET A N 1
ATOM 604 C CA . MET A 1 84 ? -6.958 7.047 -15.701 1.00 97.31 84 MET A CA 1
ATOM 605 C C . MET A 1 84 ? -8.260 6.500 -16.284 1.00 97.31 84 MET A C 1
ATOM 607 O O . MET A 1 84 ? -8.430 6.432 -17.498 1.00 97.31 84 MET A O 1
ATOM 611 N N . TYR A 1 85 ? -9.188 6.143 -15.406 1.00 95.75 85 TYR A N 1
ATOM 612 C CA . TYR A 1 85 ? -10.549 5.741 -15.736 1.00 95.75 85 TYR A CA 1
ATOM 613 C C . TYR A 1 85 ? -11.545 6.794 -15.243 1.00 95.75 85 TYR A C 1
ATOM 615 O O . TYR A 1 85 ? -11.215 7.735 -14.515 1.00 95.75 85 TYR A O 1
ATOM 623 N N . ARG A 1 86 ? -12.821 6.624 -15.595 1.00 95.19 86 ARG A N 1
ATOM 624 C CA . ARG A 1 86 ? -13.889 7.496 -15.101 1.00 95.19 86 ARG A CA 1
ATOM 625 C C . ARG A 1 86 ? -13.982 7.412 -13.571 1.00 95.19 86 ARG A C 1
ATOM 627 O O . ARG A 1 86 ? -14.449 6.412 -13.040 1.00 95.19 86 ARG A O 1
ATOM 634 N N . ARG A 1 87 ? -13.624 8.506 -12.881 1.00 96.44 87 ARG A N 1
ATOM 635 C CA . ARG A 1 87 ? -13.610 8.631 -11.402 1.00 96.44 87 ARG A CA 1
ATOM 636 C C . ARG A 1 87 ? -12.647 7.656 -10.717 1.00 96.44 87 ARG A C 1
ATOM 638 O O . ARG A 1 87 ? -12.861 7.292 -9.561 1.00 96.44 87 ARG A O 1
ATOM 645 N N . THR A 1 88 ? -11.623 7.163 -11.405 1.00 97.88 88 THR A N 1
ATOM 646 C CA . THR A 1 88 ? -10.701 6.183 -10.820 1.00 97.88 88 THR A CA 1
ATOM 647 C C . THR A 1 88 ? -9.310 6.332 -11.418 1.00 97.88 88 THR A C 1
ATOM 649 O O . THR A 1 88 ? -9.166 6.468 -12.627 1.00 97.88 88 THR A O 1
ATOM 652 N N . LYS A 1 89 ? -8.282 6.277 -10.572 1.00 98.12 89 LYS A N 1
ATOM 653 C CA . LYS A 1 89 ? -6.873 6.233 -10.971 1.00 98.12 89 LYS A CA 1
ATOM 654 C C . LYS A 1 89 ? -6.304 4.878 -10.570 1.00 98.12 89 LYS A C 1
ATOM 656 O O . LYS A 1 89 ? -6.338 4.537 -9.390 1.00 98.12 89 LYS A O 1
ATOM 661 N N . ALA A 1 90 ? -5.800 4.123 -11.538 1.00 98.12 90 ALA A N 1
ATOM 662 C CA . ALA A 1 90 ? -5.110 2.861 -11.311 1.00 98.12 90 ALA A CA 1
ATOM 663 C C . ALA A 1 90 ? -3.605 3.060 -11.509 1.00 98.12 90 ALA A C 1
ATOM 665 O O . ALA A 1 90 ? -3.163 3.428 -12.593 1.00 98.12 90 ALA A O 1
ATOM 666 N N . GLU A 1 91 ? -2.826 2.818 -10.467 1.00 97.56 91 GLU A N 1
ATOM 667 C CA . GLU A 1 91 ? -1.366 2.835 -10.473 1.00 97.56 91 GLU A CA 1
ATOM 668 C C . GLU A 1 91 ? -0.893 1.389 -10.323 1.00 97.56 91 GLU A C 1
ATOM 670 O O . GLU A 1 91 ? -1.228 0.709 -9.353 1.00 97.56 91 GLU A O 1
ATOM 675 N N . LEU A 1 92 ? -0.170 0.897 -11.320 1.00 97.31 92 LEU A N 1
ATOM 676 C CA . LEU A 1 92 ? 0.349 -0.460 -11.394 1.00 97.31 92 LEU A CA 1
ATOM 677 C C . LEU A 1 92 ? 1.869 -0.395 -11.323 1.00 97.31 92 LEU A C 1
ATOM 679 O O . LEU A 1 92 ? 2.486 0.391 -12.039 1.00 97.31 92 LEU A O 1
ATOM 683 N N . PHE A 1 93 ? 2.462 -1.243 -10.501 1.00 96.62 93 PHE A N 1
ATOM 684 C CA . PHE A 1 93 ? 3.900 -1.314 -10.288 1.00 96.62 93 PHE A CA 1
ATOM 685 C C . PHE A 1 93 ? 4.372 -2.744 -10.539 1.00 96.62 93 PHE A C 1
ATOM 687 O O . PHE A 1 93 ? 3.646 -3.708 -10.292 1.00 96.62 93 PHE A O 1
ATOM 694 N N . ALA A 1 94 ? 5.573 -2.885 -11.084 1.00 94.62 94 ALA A N 1
ATOM 695 C CA . ALA A 1 94 ? 6.246 -4.166 -11.160 1.00 94.62 94 ALA A CA 1
ATOM 696 C C . ALA A 1 94 ? 6.694 -4.579 -9.752 1.00 94.62 94 ALA A C 1
ATOM 698 O O . ALA A 1 94 ? 6.893 -3.741 -8.866 1.00 94.62 94 ALA A O 1
ATOM 699 N N . GLU A 1 95 ? 6.830 -5.882 -9.544 1.00 92.81 95 GLU A N 1
ATOM 700 C CA . GLU A 1 95 ? 7.247 -6.429 -8.258 1.00 92.81 95 GLU A CA 1
ATOM 701 C C . GLU A 1 95 ? 8.629 -5.901 -7.871 1.00 92.81 95 GLU A C 1
ATOM 703 O O . GLU A 1 95 ? 9.504 -5.737 -8.719 1.00 92.81 95 GLU A O 1
ATOM 708 N N . ASN A 1 96 ? 8.811 -5.602 -6.584 1.00 89.31 96 ASN A N 1
ATOM 709 C CA . ASN A 1 96 ? 10.062 -5.100 -6.003 1.00 89.31 96 ASN A CA 1
ATOM 710 C C . ASN A 1 96 ? 10.580 -3.758 -6.571 1.00 89.31 96 ASN A C 1
ATOM 712 O O . ASN A 1 96 ? 11.673 -3.334 -6.208 1.00 89.31 96 ASN A O 1
ATOM 716 N N . VAL A 1 97 ? 9.810 -3.054 -7.412 1.00 90.88 97 VAL A N 1
ATOM 717 C CA . VAL A 1 97 ? 10.182 -1.717 -7.918 1.00 90.88 97 VAL A CA 1
ATOM 718 C C . VAL A 1 97 ? 9.743 -0.607 -6.970 1.00 90.88 97 VAL A C 1
ATOM 720 O O . VAL A 1 97 ? 10.471 0.358 -6.747 1.00 90.88 97 VAL A O 1
ATOM 723 N N . HIS A 1 98 ? 8.535 -0.714 -6.414 1.00 92.88 98 HIS A N 1
ATOM 724 C CA . HIS A 1 98 ? 8.028 0.295 -5.492 1.00 92.88 98 HIS A CA 1
ATOM 725 C C . HIS A 1 98 ? 8.667 0.109 -4.102 1.00 92.88 98 HIS A C 1
ATOM 727 O O . HIS A 1 98 ? 8.591 -0.996 -3.562 1.00 92.88 98 HIS A O 1
ATOM 733 N N . PRO A 1 99 ? 9.211 1.163 -3.460 1.00 90.62 99 PRO A N 1
ATOM 734 C CA . PRO A 1 99 ? 9.931 1.041 -2.184 1.00 90.62 99 PRO A CA 1
ATOM 735 C C . PRO A 1 99 ? 9.063 0.496 -1.040 1.00 90.62 99 PRO A C 1
ATOM 737 O O . PRO A 1 99 ? 9.558 -0.153 -0.127 1.00 90.62 99 PRO A O 1
ATOM 740 N N . GLU A 1 100 ? 7.750 0.731 -1.089 1.00 89.75 100 GLU A N 1
ATOM 741 C CA . GLU A 1 100 ? 6.806 0.197 -0.094 1.00 89.75 100 GLU A CA 1
ATOM 742 C C . GLU A 1 100 ? 6.339 -1.249 -0.383 1.00 89.75 100 GLU A C 1
ATOM 744 O O . GLU A 1 100 ? 5.531 -1.783 0.380 1.00 89.75 100 GLU A O 1
ATOM 749 N N . GLY A 1 101 ? 6.786 -1.880 -1.476 1.00 93.31 101 GLY A N 1
ATOM 750 C CA . GLY A 1 101 ? 6.314 -3.206 -1.907 1.00 93.31 101 GLY A CA 1
ATOM 751 C C . GLY A 1 101 ? 4.901 -3.209 -2.507 1.00 93.31 101 GLY A C 1
ATOM 752 O O . GLY A 1 101 ? 4.232 -4.238 -2.531 1.00 93.31 101 GLY A O 1
ATOM 753 N N . THR A 1 102 ? 4.409 -2.048 -2.945 1.00 96.19 102 THR A N 1
ATOM 754 C CA . THR A 1 102 ? 3.084 -1.891 -3.561 1.00 96.19 102 THR A CA 1
ATOM 755 C C . THR A 1 102 ? 3.125 -2.366 -5.006 1.00 96.19 102 THR A C 1
ATOM 757 O O . THR A 1 102 ? 3.891 -1.823 -5.794 1.00 96.19 102 THR A O 1
ATOM 760 N N . THR A 1 103 ? 2.259 -3.307 -5.377 1.00 96.69 103 THR A N 1
ATOM 761 C CA . THR A 1 103 ? 2.123 -3.796 -6.763 1.00 96.69 103 THR A CA 1
ATOM 762 C C . THR A 1 103 ? 0.966 -3.106 -7.485 1.00 96.69 103 THR A C 1
ATOM 764 O O . THR A 1 103 ? 1.009 -2.879 -8.694 1.00 96.69 103 THR A O 1
ATOM 767 N N . MET A 1 104 ? -0.077 -2.714 -6.751 1.00 97.44 104 MET A N 1
ATOM 768 C CA . MET A 1 104 ? -1.219 -1.991 -7.309 1.00 97.44 104 MET A CA 1
ATOM 769 C C . MET A 1 104 ? -1.790 -1.007 -6.293 1.00 97.44 104 MET A C 1
ATOM 771 O O . MET A 1 104 ? -1.972 -1.346 -5.127 1.00 97.44 104 MET A O 1
ATOM 775 N N . ARG A 1 105 ? -2.141 0.194 -6.754 1.00 98.12 105 ARG A N 1
ATOM 776 C CA . ARG A 1 105 ? -2.923 1.183 -6.012 1.00 98.12 105 ARG A CA 1
ATOM 777 C C . ARG A 1 105 ? -4.083 1.665 -6.876 1.00 98.12 105 ARG A C 1
ATOM 779 O O . ARG A 1 105 ? -3.892 2.192 -7.966 1.00 98.12 105 ARG A O 1
ATOM 786 N N . LEU A 1 106 ? -5.299 1.502 -6.376 1.00 98.25 106 LEU A N 1
ATOM 787 C CA . LEU A 1 106 ? -6.527 1.950 -7.014 1.00 98.25 106 LEU A CA 1
ATOM 788 C C . LEU A 1 106 ? -7.156 3.053 -6.168 1.00 98.25 106 LEU A C 1
ATOM 790 O O . LEU A 1 106 ? -7.606 2.802 -5.053 1.00 98.25 106 LEU A O 1
ATOM 794 N N . THR A 1 107 ? -7.210 4.268 -6.704 1.00 98.38 107 THR A N 1
ATOM 795 C CA . THR A 1 107 ? -7.854 5.411 -6.049 1.00 98.38 107 THR A CA 1
ATOM 796 C C . THR A 1 107 ? -9.201 5.676 -6.702 1.00 98.38 107 THR A C 1
ATOM 798 O O . THR A 1 107 ? -9.265 6.047 -7.874 1.00 98.38 107 THR A O 1
ATOM 801 N N . LEU A 1 108 ? -10.280 5.496 -5.946 1.00 98.06 108 LEU A N 1
ATOM 802 C CA . LEU A 1 108 ? -11.643 5.799 -6.356 1.00 98.06 108 LEU A CA 1
ATOM 803 C C . LEU A 1 108 ? -12.007 7.208 -5.892 1.00 98.06 108 LEU A C 1
ATOM 805 O O . LEU A 1 108 ? -11.821 7.560 -4.725 1.00 98.06 108 LEU A O 1
ATOM 809 N N . TYR A 1 109 ? -12.584 7.996 -6.790 1.00 98.06 109 TYR A N 1
ATOM 810 C CA . TYR A 1 109 ? -12.936 9.387 -6.534 1.00 98.06 109 TYR A CA 1
ATOM 811 C C . TYR A 1 109 ? -14.445 9.592 -6.439 1.00 98.06 109 TYR A C 1
ATOM 813 O O . TYR A 1 109 ? -15.248 8.908 -7.082 1.00 98.06 109 TYR A O 1
ATOM 821 N N . LYS A 1 110 ? -14.850 10.583 -5.643 1.00 96.00 110 LYS A N 1
ATOM 822 C CA . LYS A 1 110 ? -16.255 10.994 -5.537 1.00 96.00 110 LYS A CA 1
ATOM 823 C C . LYS A 1 110 ? -16.713 11.762 -6.774 1.00 96.00 110 LYS A C 1
ATOM 825 O O . LYS A 1 110 ? -17.890 11.733 -7.105 1.00 96.00 110 LYS A O 1
ATOM 830 N N . ASP A 1 111 ? -15.824 12.419 -7.490 1.00 94.44 111 ASP A N 1
ATOM 831 C CA . ASP A 1 111 ? -16.128 13.328 -8.589 1.00 94.44 111 ASP A CA 1
ATOM 832 C C . ASP A 1 111 ? -15.427 12.902 -9.888 1.00 94.44 111 ASP A C 1
ATOM 834 O O . ASP A 1 111 ? -14.503 12.090 -9.883 1.00 94.44 111 ASP A O 1
ATOM 838 N N . ARG A 1 112 ? -15.898 13.415 -11.033 1.00 92.56 112 ARG A N 1
ATOM 839 C CA . ARG A 1 112 ? -15.286 13.110 -12.341 1.00 92.56 112 ARG A CA 1
ATOM 840 C C . ARG A 1 112 ? -13.935 13.796 -12.529 1.00 92.56 112 ARG A C 1
ATOM 842 O O . ARG A 1 112 ? -13.109 13.264 -13.258 1.00 92.56 112 ARG A O 1
ATOM 849 N N . LEU A 1 113 ? -13.718 14.926 -11.854 1.00 93.38 113 LEU A N 1
ATOM 850 C CA . LEU A 1 113 ? -12.456 15.664 -11.889 1.00 93.38 113 LEU A CA 1
ATOM 851 C C . LEU A 1 113 ? -11.362 14.989 -11.045 1.00 93.38 113 LEU A C 1
ATOM 853 O O . LEU A 1 113 ? -10.223 15.437 -11.066 1.00 93.38 113 LEU A O 1
ATOM 857 N N . CYS A 1 114 ? -11.688 13.888 -10.355 1.00 93.56 114 CYS A N 1
ATOM 858 C CA . CYS A 1 114 ? -10.759 13.121 -9.531 1.00 93.56 114 CYS A CA 1
ATOM 859 C C . CYS A 1 114 ? -10.085 13.969 -8.436 1.00 93.56 114 CYS A C 1
ATOM 861 O O . CYS A 1 114 ? -8.890 13.834 -8.182 1.00 93.56 114 CYS A O 1
ATOM 863 N N . THR A 1 115 ? -10.855 14.842 -7.780 1.00 93.81 115 THR A N 1
ATOM 864 C CA . THR A 1 115 ? -10.353 15.747 -6.733 1.00 93.81 115 THR A CA 1
ATOM 865 C C . THR A 1 115 ? -10.479 15.154 -5.333 1.00 93.81 115 THR A C 1
ATOM 867 O O . THR A 1 115 ? -9.574 15.304 -4.517 1.00 93.81 115 THR A O 1
ATOM 870 N N . ILE A 1 116 ? -11.570 14.434 -5.045 1.00 95.75 116 ILE A N 1
ATOM 871 C CA . ILE A 1 116 ? -11.853 13.916 -3.700 1.00 95.75 116 ILE A CA 1
ATOM 872 C C . ILE A 1 116 ? -11.727 12.394 -3.696 1.00 95.75 116 ILE A C 1
ATOM 874 O O . ILE A 1 116 ? -12.604 11.687 -4.201 1.00 95.75 116 ILE A O 1
ATOM 878 N N . ALA A 1 117 ? -10.649 11.885 -3.094 1.00 97.06 117 ALA A N 1
ATOM 879 C CA . ALA A 1 117 ? -10.440 10.453 -2.906 1.00 97.06 117 ALA A CA 1
ATOM 880 C C . ALA A 1 117 ? -11.462 9.891 -1.904 1.00 97.06 117 ALA A C 1
ATOM 882 O O . ALA A 1 117 ? -11.474 10.247 -0.725 1.00 97.06 117 ALA A O 1
ATOM 883 N N . LYS A 1 118 ? -12.332 9.006 -2.392 1.00 96.94 118 LYS A N 1
ATOM 884 C CA . LYS A 1 118 ? -13.336 8.301 -1.591 1.00 96.94 118 LYS A CA 1
ATOM 885 C C . LYS A 1 118 ? -12.727 7.074 -0.919 1.00 96.94 118 LYS A C 1
ATOM 887 O O . LYS A 1 118 ? -12.942 6.850 0.266 1.00 96.94 118 LYS A O 1
ATOM 892 N N . GLU A 1 119 ? -11.992 6.286 -1.692 1.00 97.88 119 GLU A N 1
ATOM 893 C CA . GLU A 1 119 ? -11.467 4.989 -1.278 1.00 97.88 119 GLU A CA 1
ATOM 894 C C . GLU A 1 119 ? -10.153 4.724 -2.011 1.00 97.88 119 GLU A C 1
ATOM 896 O O . GLU A 1 119 ? -10.037 5.003 -3.204 1.00 97.88 119 GLU A O 1
ATOM 901 N N . ILE A 1 120 ? -9.158 4.204 -1.300 1.00 98.31 120 ILE A N 1
ATOM 902 C CA . ILE A 1 120 ? -7.856 3.844 -1.858 1.00 98.31 120 ILE A CA 1
ATOM 903 C C . ILE A 1 120 ? -7.605 2.383 -1.511 1.00 98.31 120 ILE A C 1
ATOM 905 O O . ILE A 1 120 ? -7.490 2.050 -0.334 1.00 98.31 120 ILE A O 1
ATOM 909 N N . ARG A 1 121 ? -7.517 1.524 -2.524 1.00 98.38 121 ARG A N 1
ATOM 910 C CA . ARG A 1 121 ? -7.177 0.104 -2.378 1.00 98.38 121 ARG A CA 1
ATOM 911 C C . ARG A 1 121 ? -5.737 -0.103 -2.794 1.00 98.38 121 ARG A C 1
ATOM 913 O O . ARG A 1 121 ? -5.340 0.345 -3.864 1.00 98.38 121 ARG A O 1
ATOM 920 N N . GLU A 1 122 ? -4.963 -0.777 -1.971 1.00 98.06 122 GLU A N 1
ATOM 921 C CA . GLU A 1 122 ? -3.556 -1.058 -2.213 1.00 98.06 122 GLU A CA 1
ATOM 922 C C . GLU A 1 122 ? -3.311 -2.546 -2.036 1.00 98.06 122 GLU A C 1
ATOM 924 O O . GLU A 1 122 ? -3.805 -3.147 -1.084 1.00 98.06 122 GLU A O 1
ATOM 929 N N . VAL A 1 123 ? -2.551 -3.119 -2.961 1.00 97.94 123 VAL A N 1
ATOM 930 C CA . VAL A 1 123 ? -2.110 -4.511 -2.926 1.00 97.94 123 VAL A CA 1
ATOM 931 C C . VAL A 1 123 ? -0.595 -4.522 -2.853 1.00 97.94 123 VAL A C 1
ATOM 933 O O . VAL A 1 123 ? 0.072 -3.777 -3.581 1.00 97.94 123 VAL A O 1
ATOM 936 N N . PHE A 1 124 ? -0.069 -5.369 -1.979 1.00 97.25 124 PHE A N 1
ATOM 937 C CA . PHE A 1 124 ? 1.351 -5.467 -1.689 1.00 97.25 124 PHE A CA 1
ATOM 938 C C . PHE A 1 124 ? 1.847 -6.892 -1.877 1.00 97.25 124 PHE A C 1
ATOM 940 O O . PHE A 1 124 ? 1.104 -7.850 -1.678 1.00 97.25 124 PHE A O 1
ATOM 947 N N . VAL A 1 125 ? 3.123 -7.009 -2.224 1.00 94.69 125 VAL A N 1
ATOM 948 C CA . VAL A 1 125 ? 3.828 -8.280 -2.396 1.00 94.69 125 VAL A CA 1
ATOM 949 C C . VAL A 1 125 ? 5.204 -8.157 -1.731 1.00 94.69 125 VAL A C 1
ATOM 951 O O . VAL A 1 125 ? 5.777 -7.070 -1.676 1.00 94.69 125 VAL A O 1
ATOM 954 N N . ASN A 1 126 ? 5.724 -9.262 -1.185 1.00 92.00 126 ASN A N 1
ATOM 955 C CA . ASN A 1 126 ? 7.067 -9.366 -0.589 1.00 92.00 126 ASN A CA 1
ATOM 956 C C . ASN A 1 126 ? 7.367 -8.402 0.577 1.00 92.00 126 ASN A C 1
ATOM 958 O O . ASN A 1 126 ? 8.520 -8.049 0.826 1.00 92.00 126 ASN A O 1
ATOM 962 N N . ARG A 1 127 ? 6.350 -7.980 1.337 1.00 93.62 127 ARG A N 1
ATOM 963 C CA . ARG A 1 127 ? 6.565 -7.165 2.540 1.00 93.62 127 ARG A CA 1
ATOM 964 C C . ARG A 1 127 ? 6.981 -8.010 3.744 1.00 93.62 127 ARG A C 1
ATOM 966 O O . ARG A 1 127 ? 6.372 -9.038 4.034 1.00 93.62 127 ARG A O 1
ATOM 973 N N . ALA A 1 128 ? 7.940 -7.507 4.522 1.00 92.12 128 ALA A N 1
ATOM 974 C CA . ALA A 1 128 ? 8.425 -8.160 5.743 1.00 92.12 128 ALA A CA 1
ATOM 975 C C . ALA A 1 128 ? 7.340 -8.335 6.827 1.00 92.12 128 ALA A C 1
ATOM 977 O O . ALA A 1 128 ? 7.361 -9.303 7.583 1.00 92.12 128 ALA A O 1
ATOM 978 N N . ASP A 1 129 ? 6.369 -7.419 6.896 1.00 93.06 129 ASP A N 1
ATOM 979 C CA . ASP A 1 129 ? 5.246 -7.479 7.841 1.00 93.06 129 ASP A CA 1
ATOM 980 C C . ASP A 1 129 ? 4.079 -8.362 7.368 1.00 93.06 129 ASP A C 1
ATOM 982 O O . ASP A 1 129 ? 3.084 -8.478 8.086 1.00 93.06 129 ASP A O 1
ATOM 986 N N . ARG A 1 130 ? 4.204 -8.990 6.188 1.00 94.44 130 ARG A N 1
ATOM 987 C CA . ARG A 1 130 ? 3.178 -9.811 5.530 1.00 94.44 130 ARG A CA 1
ATOM 988 C C . ARG A 1 130 ? 1.866 -9.077 5.217 1.00 94.44 130 ARG A C 1
ATOM 990 O O . ARG A 1 130 ? 0.845 -9.732 5.012 1.00 94.44 130 ARG A O 1
ATOM 997 N N . LEU A 1 131 ? 1.864 -7.742 5.171 1.00 96.31 131 LEU A N 1
ATOM 998 C CA . LEU A 1 131 ? 0.718 -6.971 4.679 1.00 96.31 131 LEU A CA 1
ATOM 999 C C . LEU A 1 131 ? 0.530 -7.259 3.185 1.00 96.31 131 LEU A C 1
ATOM 1001 O O . LEU A 1 131 ? 1.473 -7.065 2.421 1.00 96.31 131 LEU A O 1
ATOM 1005 N N . TYR A 1 132 ? -0.667 -7.678 2.772 1.00 96.50 132 TYR A N 1
ATOM 1006 C CA . TYR A 1 132 ? -0.964 -7.967 1.360 1.00 96.50 132 TYR A CA 1
ATOM 1007 C C . TYR A 1 132 ? -2.048 -7.070 0.773 1.00 96.50 132 TYR A C 1
ATOM 1009 O O . TYR A 1 132 ? -2.072 -6.834 -0.434 1.00 96.50 132 TYR A O 1
ATOM 1017 N N . SER A 1 133 ? -2.929 -6.521 1.610 1.00 97.56 133 SER A N 1
ATOM 1018 C CA . SER A 1 133 ? -3.982 -5.614 1.163 1.00 97.56 133 SER A CA 1
ATOM 1019 C C . SER A 1 133 ? -4.243 -4.522 2.190 1.00 97.56 133 SER A C 1
ATOM 1021 O O . SER A 1 133 ? -4.279 -4.773 3.395 1.00 97.56 133 SER A O 1
ATOM 1023 N N . ARG A 1 134 ? -4.437 -3.294 1.712 1.00 98.25 134 ARG A N 1
ATOM 1024 C CA . ARG A 1 134 ? -4.849 -2.151 2.527 1.00 98.25 134 ARG A CA 1
ATOM 1025 C C . ARG A 1 134 ? -5.943 -1.379 1.818 1.00 98.25 134 ARG A C 1
ATOM 1027 O O . ARG A 1 134 ? -5.792 -0.992 0.664 1.00 98.25 134 ARG A O 1
ATOM 1034 N N . VAL A 1 135 ? -7.019 -1.083 2.534 1.00 98.38 135 VAL A N 1
ATOM 1035 C CA . VAL A 1 135 ? -8.097 -0.214 2.062 1.00 98.38 135 VAL A CA 1
ATOM 1036 C C . VAL A 1 135 ? -8.198 0.994 2.980 1.00 98.38 135 VAL A C 1
ATOM 1038 O O . VAL A 1 135 ? -8.400 0.861 4.186 1.00 98.38 135 VAL A O 1
ATOM 1041 N N . ARG A 1 136 ? -8.052 2.190 2.414 1.00 98.12 136 ARG A N 1
ATOM 1042 C CA . ARG A 1 136 ? -8.182 3.465 3.122 1.00 98.12 136 ARG A CA 1
ATOM 1043 C C . ARG A 1 136 ? -9.452 4.169 2.675 1.00 98.12 136 ARG A C 1
ATOM 1045 O O . ARG A 1 136 ? -9.708 4.283 1.479 1.00 98.12 136 ARG A O 1
ATOM 1052 N N . PHE A 1 137 ? -10.185 4.715 3.633 1.00 97.81 137 PHE A N 1
ATOM 1053 C CA . PHE A 1 137 ? -11.341 5.582 3.424 1.00 97.81 137 PHE A CA 1
ATOM 1054 C C . PHE A 1 137 ? -11.001 6.961 4.002 1.00 97.81 137 PHE A C 1
ATOM 1056 O O . PHE A 1 137 ? -11.263 7.211 5.183 1.00 97.81 137 PHE A O 1
ATOM 1063 N N . PRO A 1 138 ? -10.376 7.860 3.213 1.00 96.38 138 PRO A N 1
ATOM 1064 C CA . PRO A 1 138 ? -9.886 9.144 3.717 1.00 96.38 138 PRO A CA 1
ATOM 1065 C C . PRO A 1 138 ? -10.974 9.995 4.379 1.00 96.38 138 PRO A C 1
ATOM 1067 O O . PRO A 1 138 ? -10.733 10.590 5.423 1.00 96.38 138 PRO A O 1
ATOM 1070 N N . LEU A 1 139 ? -12.187 9.996 3.814 1.00 95.00 139 LEU A N 1
ATOM 1071 C CA . LEU A 1 139 ? -13.324 10.766 4.334 1.00 95.00 139 LEU A CA 1
ATOM 1072 C C . LEU A 1 139 ? -13.842 10.253 5.686 1.00 95.00 139 LEU A C 1
ATOM 1074 O O . LEU A 1 139 ? -14.396 11.023 6.462 1.00 95.00 139 LEU A O 1
ATOM 1078 N N . GLU A 1 140 ? -13.665 8.963 5.968 1.00 95.12 140 GLU A N 1
ATOM 1079 C CA . GLU A 1 140 ? -14.095 8.331 7.221 1.00 95.12 140 GLU A CA 1
ATOM 1080 C C . GLU A 1 140 ? -12.962 8.263 8.256 1.00 95.12 140 GLU A C 1
ATOM 1082 O O . GLU A 1 140 ? -13.190 7.889 9.406 1.00 95.12 140 GLU A O 1
ATOM 1087 N N . GLY A 1 141 ? -11.724 8.569 7.849 1.00 96.06 141 GLY A N 1
ATOM 1088 C CA . GLY A 1 141 ? -10.534 8.332 8.662 1.00 96.06 141 GLY A CA 1
ATOM 1089 C C . GLY A 1 141 ? -10.338 6.852 9.012 1.00 96.06 141 GLY A C 1
ATOM 1090 O O . GLY A 1 141 ? -9.780 6.550 10.066 1.00 96.06 141 GLY A O 1
ATOM 1091 N N . LYS A 1 142 ? -10.831 5.935 8.168 1.00 97.50 142 LYS A N 1
ATOM 1092 C CA . LYS A 1 142 ? -10.776 4.483 8.379 1.00 97.50 142 LYS A CA 1
ATOM 1093 C C . LYS A 1 142 ? -9.693 3.858 7.508 1.00 97.50 142 LYS A C 1
ATOM 1095 O O . LYS A 1 142 ? -9.596 4.151 6.317 1.00 97.50 142 LYS A O 1
ATOM 1100 N N . VAL A 1 143 ? -8.919 2.952 8.085 1.00 98.31 143 VAL A N 1
ATOM 1101 C CA . VAL A 1 143 ? -7.936 2.125 7.381 1.00 98.31 143 VAL A CA 1
ATOM 1102 C C . VAL A 1 143 ? -8.178 0.673 7.762 1.00 98.31 143 VAL A C 1
ATOM 1104 O O . VAL A 1 143 ? -8.321 0.382 8.943 1.00 98.31 143 VAL A O 1
ATOM 1107 N N . SER A 1 144 ? -8.252 -0.217 6.778 1.00 98.06 144 SER A N 1
ATOM 1108 C CA . SER A 1 144 ? -8.340 -1.666 6.956 1.00 98.06 144 SER A CA 1
ATOM 1109 C C . SER A 1 144 ? -7.114 -2.307 6.326 1.00 98.06 144 SER A C 1
ATOM 1111 O O . SER A 1 144 ? -6.808 -2.027 5.170 1.00 98.06 144 SER A O 1
ATOM 1113 N N . GLU A 1 145 ? -6.429 -3.161 7.066 1.00 98.12 145 GLU A N 1
ATOM 1114 C CA . GLU A 1 145 ? -5.178 -3.805 6.673 1.00 98.12 145 GLU A CA 1
ATOM 1115 C C . GLU A 1 145 ? -5.301 -5.312 6.862 1.00 98.12 145 GLU A C 1
ATOM 1117 O O . GLU A 1 145 ? -5.683 -5.772 7.936 1.00 98.12 145 GLU A O 1
ATOM 1122 N N . LEU A 1 146 ? -4.974 -6.074 5.822 1.00 97.38 146 LEU A N 1
ATOM 1123 C CA . LEU A 1 146 ? -5.053 -7.530 5.802 1.00 97.38 146 LEU A CA 1
ATOM 1124 C C . LEU A 1 146 ? -3.659 -8.135 5.638 1.00 97.38 146 LEU A C 1
ATOM 1126 O O . LEU A 1 146 ? -2.871 -7.705 4.789 1.00 97.38 146 LEU A O 1
ATOM 1130 N N . PHE A 1 147 ? -3.378 -9.155 6.443 1.00 97.06 147 PHE A N 1
ATOM 1131 C CA . PHE A 1 147 ? -2.064 -9.781 6.549 1.00 97.06 147 PHE A CA 1
ATOM 1132 C C . PHE A 1 147 ? -2.129 -11.274 6.221 1.00 97.06 147 PHE A C 1
ATOM 1134 O O . PHE A 1 147 ? -3.114 -11.944 6.538 1.00 97.06 147 PHE A O 1
ATOM 1141 N N . HIS A 1 148 ? -1.067 -11.801 5.609 1.00 95.12 148 HIS A N 1
ATOM 1142 C CA . HIS A 1 148 ? -0.920 -13.240 5.413 1.00 95.12 148 HIS A CA 1
ATOM 1143 C C . HIS A 1 148 ? -0.595 -13.950 6.741 1.00 95.12 148 HIS A C 1
ATOM 1145 O O . HIS A 1 148 ? -0.003 -13.340 7.642 1.00 95.12 148 HIS A O 1
ATOM 1151 N N . PRO A 1 149 ? -0.910 -15.254 6.856 1.00 93.38 149 PRO A N 1
ATOM 1152 C CA . PRO A 1 149 ? -0.466 -16.088 7.971 1.00 93.38 149 PRO A CA 1
ATOM 1153 C C . PRO A 1 149 ? 1.063 -16.097 8.143 1.00 93.38 149 PRO A C 1
ATOM 1155 O O . PRO A 1 149 ? 1.820 -15.791 7.217 1.00 93.38 149 PRO A O 1
ATOM 1158 N N . GLY A 1 150 ? 1.531 -16.484 9.334 1.00 88.56 150 GLY A N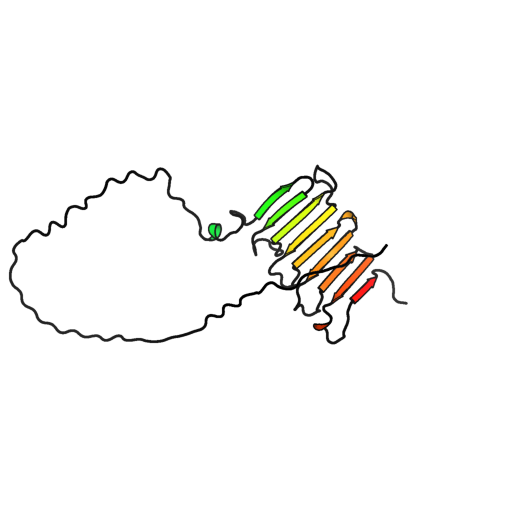 1
ATOM 1159 C CA . GLY A 1 150 ? 2.962 -16.630 9.642 1.00 88.56 150 GLY A CA 1
ATOM 1160 C C . GLY A 1 150 ? 3.647 -15.368 10.182 1.00 88.56 150 GLY A C 1
ATOM 1161 O O . GLY A 1 150 ? 4.874 -15.297 10.221 1.00 88.56 150 GLY A O 1
ATOM 1162 N N . ARG A 1 151 ? 2.876 -14.355 10.591 1.00 88.12 151 ARG A N 1
ATOM 1163 C CA . ARG A 1 151 ? 3.383 -13.191 11.333 1.00 88.12 151 ARG A CA 1
ATOM 1164 C C . ARG A 1 151 ? 3.522 -13.537 12.821 1.00 88.12 151 ARG A C 1
ATOM 1166 O O . ARG A 1 151 ? 2.647 -14.195 13.367 1.00 88.12 151 ARG A O 1
ATOM 1173 N N . ALA A 1 152 ? 4.555 -13.029 13.498 1.00 84.50 152 ALA A N 1
ATOM 1174 C CA . ALA A 1 152 ? 4.851 -13.358 14.903 1.00 84.50 152 ALA A CA 1
ATOM 1175 C C . ALA A 1 152 ? 3.707 -13.074 15.901 1.00 84.50 152 ALA A C 1
ATOM 1177 O O . ALA A 1 152 ? 3.600 -13.719 16.935 1.00 84.50 152 ALA A O 1
ATOM 1178 N N . ASN A 1 153 ? 2.848 -12.099 15.605 1.00 87.00 153 ASN A N 1
ATOM 1179 C CA . ASN A 1 153 ? 1.686 -11.733 16.420 1.00 87.00 153 ASN A CA 1
ATOM 1180 C C . ASN A 1 153 ? 0.361 -12.320 15.896 1.00 87.00 153 ASN A C 1
ATOM 1182 O O . ASN A 1 153 ? -0.697 -11.992 16.439 1.00 87.00 153 ASN A O 1
ATOM 1186 N N . SER A 1 154 ? 0.411 -13.169 14.862 1.00 93.25 154 SER A N 1
ATOM 1187 C CA . SER A 1 154 ? -0.732 -13.881 14.268 1.00 93.25 154 SER A CA 1
ATOM 1188 C C . SER A 1 154 ? -1.894 -12.965 13.869 1.00 93.25 154 SER A C 1
ATOM 1190 O O . SER A 1 154 ? -3.053 -13.369 13.884 1.00 93.25 154 SER A O 1
ATOM 1192 N N . LEU A 1 155 ? -1.601 -11.703 13.543 1.00 95.06 155 LEU A N 1
ATOM 1193 C CA . LEU A 1 155 ? -2.607 -10.719 13.155 1.00 95.06 155 LEU A CA 1
ATOM 1194 C C . LEU A 1 155 ? -3.102 -11.018 11.738 1.00 95.06 155 LEU A C 1
ATOM 1196 O O . LEU A 1 155 ? -2.291 -11.133 10.826 1.00 95.06 155 LEU A O 1
ATOM 1200 N N . ARG A 1 156 ? -4.421 -11.102 11.564 1.00 95.75 156 ARG A N 1
ATOM 1201 C CA . ARG A 1 156 ? -5.101 -11.324 10.281 1.00 95.75 156 ARG A CA 1
ATOM 1202 C C . ARG A 1 156 ? -5.615 -10.025 9.679 1.00 95.75 156 ARG A C 1
ATOM 1204 O O . ARG A 1 156 ? -5.406 -9.763 8.499 1.00 95.75 156 ARG A O 1
ATOM 1211 N N . ASN A 1 157 ? -6.303 -9.224 10.487 1.00 96.62 157 ASN A N 1
ATOM 1212 C CA . ASN A 1 157 ? -6.909 -7.967 10.057 1.00 96.62 157 ASN A CA 1
ATOM 1213 C C . ASN A 1 157 ? -6.718 -6.904 11.141 1.00 96.62 157 ASN A C 1
ATOM 1215 O O . ASN A 1 157 ? -6.885 -7.187 12.328 1.00 96.62 157 ASN A O 1
ATOM 1219 N N . LEU A 1 158 ? -6.388 -5.690 10.724 1.00 97.19 158 LEU A N 1
ATOM 1220 C CA . LEU A 1 158 ? -6.360 -4.498 11.557 1.00 97.19 158 LEU A CA 1
ATOM 1221 C C . LEU A 1 158 ? -7.251 -3.446 10.914 1.00 97.19 158 LEU A C 1
ATOM 1223 O O . LEU A 1 158 ? -6.967 -2.984 9.811 1.00 97.19 158 LEU A O 1
ATOM 1227 N N . VAL A 1 159 ? -8.291 -3.012 11.621 1.00 97.81 159 VAL A N 1
ATOM 1228 C CA . VAL A 1 159 ? -9.057 -1.830 11.225 1.00 97.81 159 VAL A CA 1
ATOM 1229 C C . VAL A 1 159 ? -8.858 -0.715 12.239 1.00 97.81 159 VAL A C 1
ATOM 1231 O O . VAL A 1 159 ? -9.096 -0.857 13.435 1.00 97.81 159 VAL A O 1
ATOM 1234 N N . THR A 1 160 ? -8.368 0.415 11.745 1.00 97.75 160 THR A N 1
ATOM 1235 C CA . THR A 1 160 ? -8.052 1.603 12.529 1.00 97.75 160 THR A CA 1
ATOM 1236 C C . THR A 1 160 ? -8.986 2.728 12.121 1.00 97.75 160 THR A C 1
ATOM 1238 O O . THR A 1 160 ? -9.053 3.086 10.945 1.00 97.75 160 THR A O 1
ATOM 1241 N N . TRP A 1 161 ? -9.657 3.332 13.097 1.00 96.81 161 TRP A N 1
ATOM 1242 C CA . TRP A 1 161 ? -10.293 4.636 12.933 1.00 96.81 161 TRP A CA 1
ATOM 1243 C C . TRP A 1 161 ? -9.434 5.698 13.597 1.00 96.81 161 TRP A C 1
ATOM 1245 O O . TRP A 1 161 ? -9.164 5.634 14.800 1.00 96.81 161 TRP A O 1
ATOM 1255 N N . SER A 1 162 ? -9.016 6.679 12.803 1.00 93.56 162 SER A N 1
ATOM 1256 C CA . SER A 1 162 ? -8.118 7.748 13.226 1.00 93.56 162 SER A CA 1
ATOM 1257 C C . SER A 1 162 ? -8.609 8.414 14.516 1.00 93.56 162 SER A C 1
ATOM 1259 O O . SER A 1 162 ? -9.732 8.916 14.581 1.00 93.56 162 SER A O 1
ATOM 1261 N N . GLY A 1 163 ? -7.776 8.361 15.560 1.00 89.94 163 GLY A N 1
ATOM 1262 C CA . GLY A 1 163 ? -8.028 8.992 16.859 1.00 89.94 163 GLY A CA 1
ATOM 1263 C C . GLY A 1 163 ? -9.188 8.421 17.682 1.00 89.94 163 GLY A C 1
ATOM 1264 O O . GLY A 1 163 ? -9.553 9.038 18.676 1.00 89.94 163 GLY A O 1
ATOM 1265 N N . ARG A 1 164 ? -9.792 7.288 17.289 1.00 91.44 164 ARG A N 1
ATOM 1266 C CA . ARG A 1 164 ? -10.989 6.747 17.961 1.00 91.44 164 ARG A CA 1
ATOM 1267 C C . ARG A 1 164 ? -10.790 5.351 18.520 1.00 91.44 164 ARG A C 1
ATOM 1269 O O . ARG A 1 164 ? -10.857 5.169 19.728 1.00 91.44 164 ARG A O 1
ATOM 1276 N N . ARG A 1 165 ? -10.586 4.359 17.652 1.00 95.06 165 ARG A N 1
ATOM 1277 C CA . ARG A 1 165 ? -10.484 2.958 18.073 1.00 95.06 165 ARG A CA 1
ATOM 1278 C C . ARG A 1 165 ? -9.719 2.110 17.060 1.00 95.06 165 ARG A C 1
ATOM 1280 O O . ARG A 1 165 ? -9.627 2.481 15.885 1.00 95.06 165 ARG A O 1
ATOM 1287 N N . ARG A 1 166 ? -9.178 0.986 17.518 1.00 96.31 166 ARG A N 1
ATOM 1288 C CA . ARG A 1 166 ? -8.505 -0.033 16.702 1.00 96.31 166 ARG A CA 1
ATOM 1289 C C . ARG A 1 166 ? -9.121 -1.395 16.976 1.00 96.31 166 ARG A C 1
ATOM 1291 O O . ARG A 1 166 ? -9.316 -1.766 18.126 1.00 96.31 166 ARG A O 1
ATOM 1298 N N . GLU A 1 167 ? -9.407 -2.132 15.918 1.00 97.25 167 GLU A N 1
ATOM 1299 C CA . GLU A 1 167 ? -9.940 -3.489 15.963 1.00 97.25 167 GLU A CA 1
ATOM 1300 C C . GLU A 1 167 ? -8.908 -4.432 15.349 1.00 97.25 167 GLU A C 1
ATOM 1302 O O . GLU A 1 167 ? -8.517 -4.276 14.192 1.00 97.25 167 GLU A O 1
ATOM 1307 N N . LEU A 1 168 ? -8.434 -5.385 16.147 1.00 96.56 168 LEU A N 1
ATOM 1308 C CA . LEU A 1 168 ? -7.457 -6.395 15.770 1.00 96.56 168 LEU A CA 1
ATOM 1309 C C . LEU A 1 168 ? -8.159 -7.747 15.716 1.00 96.56 168 LEU A C 1
ATOM 1311 O O . LEU A 1 168 ? -8.805 -8.146 16.684 1.00 96.56 168 LEU A O 1
ATOM 1315 N N . TYR A 1 169 ? -7.979 -8.470 14.619 1.00 96.50 169 TYR A N 1
ATOM 1316 C CA . TYR A 1 169 ? -8.459 -9.837 14.443 1.00 96.50 169 TYR A CA 1
ATOM 1317 C C . TYR A 1 169 ? -7.276 -10.753 14.187 1.00 96.50 169 TYR A C 1
ATOM 1319 O O . TYR A 1 169 ? -6.411 -10.424 13.371 1.00 96.50 169 TYR A O 1
ATOM 1327 N N . PHE A 1 170 ? -7.252 -11.906 14.844 1.00 96.19 170 PHE A N 1
ATOM 1328 C CA . PHE A 1 170 ? -6.125 -12.831 14.803 1.00 96.19 170 PHE A CA 1
ATOM 1329 C C . PHE A 1 170 ? -6.482 -14.144 14.100 1.00 96.19 170 PHE A C 1
ATOM 1331 O O . PHE A 1 170 ? -7.650 -14.518 13.983 1.00 96.19 170 PHE A O 1
ATOM 1338 N N . PHE A 1 171 ? -5.455 -14.850 13.637 1.00 94.38 171 PHE A N 1
ATOM 1339 C CA . PHE A 1 171 ? -5.539 -16.265 13.295 1.00 94.38 171 PHE A CA 1
ATOM 1340 C C . PHE A 1 171 ? -5.529 -17.074 14.595 1.00 94.38 171 PHE A C 1
ATOM 1342 O O . PHE A 1 171 ? -4.497 -17.149 15.259 1.00 94.38 171 PHE A O 1
ATOM 1349 N N . VAL A 1 172 ? -6.679 -17.646 14.960 1.00 91.69 172 VAL A N 1
ATOM 1350 C CA . VAL A 1 172 ? -6.872 -18.353 16.240 1.00 91.69 172 VAL A CA 1
ATOM 1351 C C . VAL A 1 172 ? -5.924 -19.545 16.361 1.00 91.69 172 VAL A C 1
ATOM 1353 O O . VAL A 1 172 ? -5.276 -19.706 17.386 1.00 91.69 172 VAL A O 1
ATOM 1356 N N . GLU A 1 173 ? -5.764 -20.316 15.285 1.00 89.50 173 GLU A N 1
ATOM 1357 C CA . GLU A 1 173 ? -4.899 -21.505 15.234 1.00 89.50 173 GLU A CA 1
ATOM 1358 C C . GLU A 1 173 ? -3.418 -21.188 15.463 1.00 89.50 173 GLU A C 1
ATOM 1360 O O . GLU A 1 173 ? -2.670 -21.995 16.004 1.00 89.50 173 GLU A O 1
ATOM 1365 N N . ALA A 1 174 ? -2.988 -19.987 15.076 1.00 87.88 174 ALA A N 1
ATOM 1366 C CA . ALA A 1 174 ? -1.605 -19.554 15.210 1.00 87.88 174 ALA A CA 1
ATOM 1367 C C . ALA A 1 174 ? -1.310 -18.924 16.583 1.00 87.88 174 ALA A C 1
ATOM 1369 O O . ALA A 1 174 ? -0.218 -18.387 16.781 1.00 87.88 174 ALA A O 1
ATOM 1370 N N . ARG A 1 175 ? -2.268 -18.912 17.519 1.00 87.88 175 ARG A N 1
ATOM 1371 C CA . ARG A 1 175 ? -2.078 -18.377 18.871 1.00 87.88 175 ARG A CA 1
ATOM 1372 C C . ARG A 1 175 ? -2.375 -19.432 19.927 1.00 87.88 175 ARG A C 1
ATOM 1374 O O . ARG A 1 175 ? -3.416 -20.070 19.912 1.00 87.88 175 ARG A O 1
ATOM 1381 N N . LEU A 1 176 ? -1.491 -19.533 20.916 1.00 88.75 176 LEU A N 1
ATOM 1382 C CA . LEU A 1 176 ? -1.665 -20.445 22.052 1.00 88.75 176 LEU A CA 1
ATOM 1383 C C . LEU A 1 176 ? -2.741 -19.975 23.044 1.00 88.75 176 LEU A C 1
ATOM 1385 O O . LEU A 1 176 ? -3.295 -20.785 23.776 1.00 88.75 176 LEU A O 1
ATOM 1389 N N . ASP A 1 177 ? -3.030 -18.671 23.084 1.00 90.88 177 ASP A N 1
ATOM 1390 C CA . ASP A 1 177 ? -3.991 -18.066 24.016 1.00 90.88 177 ASP A CA 1
ATOM 1391 C C . ASP A 1 177 ? -5.449 -18.122 23.527 1.00 90.88 177 ASP A C 1
ATOM 1393 O O . ASP A 1 177 ? -6.354 -17.729 24.262 1.00 90.88 177 ASP A O 1
ATOM 1397 N N . GLY A 1 178 ? -5.689 -18.572 22.290 1.00 88.62 178 GLY A N 1
ATOM 1398 C CA . GLY A 1 178 ? -7.022 -18.604 21.685 1.00 88.62 178 GLY A CA 1
ATOM 1399 C C . GLY A 1 178 ? -7.644 -17.221 21.451 1.00 88.62 178 GLY A C 1
ATOM 1400 O O . GLY A 1 178 ? -8.855 -17.121 21.243 1.00 88.62 178 GLY A O 1
ATOM 1401 N N . LEU A 1 179 ? -6.859 -16.135 21.488 1.00 93.00 179 LEU A N 1
ATOM 1402 C CA . LEU A 1 179 ? -7.387 -14.781 21.328 1.00 93.00 179 LEU A CA 1
ATOM 1403 C C . LEU A 1 179 ? -7.913 -14.564 19.903 1.00 93.00 179 LEU A C 1
ATOM 1405 O O . LEU A 1 179 ? -7.146 -14.514 18.945 1.00 93.00 179 LEU A O 1
ATOM 1409 N N . VAL A 1 180 ? -9.225 -14.364 19.773 1.00 94.19 180 VAL A N 1
ATOM 1410 C CA . VAL A 1 180 ? -9.892 -14.162 18.473 1.00 94.19 180 VAL A CA 1
ATOM 1411 C C . VAL A 1 180 ? -9.771 -12.717 17.989 1.00 94.19 180 VAL A C 1
ATOM 1413 O O . VAL A 1 180 ? -9.429 -12.449 16.834 1.00 94.19 180 VAL A O 1
ATOM 1416 N N . SER A 1 181 ? -10.051 -11.764 18.876 1.00 95.38 181 SER A N 1
ATOM 1417 C CA . SER A 1 181 ? -10.074 -10.343 18.541 1.00 95.38 181 SER A CA 1
ATOM 1418 C C . SER A 1 181 ? -9.795 -9.465 19.751 1.00 95.38 181 SER A C 1
ATOM 1420 O O . SER A 1 181 ? -10.083 -9.846 20.884 1.00 95.38 181 SER A O 1
ATOM 1422 N N . ARG A 1 182 ? -9.294 -8.258 19.501 1.00 94.56 182 ARG A N 1
ATOM 1423 C CA . ARG A 1 182 ? -9.058 -7.225 20.512 1.00 94.56 182 ARG A CA 1
ATOM 1424 C C . ARG A 1 182 ? -9.533 -5.878 19.984 1.00 94.56 182 ARG A C 1
ATOM 1426 O O . ARG A 1 182 ? -9.186 -5.496 18.871 1.00 94.56 182 ARG A O 1
ATOM 1433 N N . VAL A 1 183 ? -10.295 -5.158 20.801 1.00 95.62 183 VAL A N 1
ATOM 1434 C CA . VAL A 1 183 ? -10.765 -3.803 20.496 1.00 95.62 183 VAL A CA 1
ATOM 1435 C C . VAL A 1 183 ? -10.116 -2.834 21.471 1.00 95.62 183 VAL A C 1
ATOM 1437 O O . VAL A 1 183 ? -10.178 -3.028 22.683 1.00 95.62 183 VAL A O 1
ATOM 1440 N N . GLU A 1 184 ? -9.479 -1.802 20.938 1.00 93.75 184 GLU A N 1
ATOM 1441 C CA . GLU A 1 184 ? -8.824 -0.752 21.707 1.00 93.75 184 GLU A CA 1
ATOM 1442 C C . GLU A 1 184 ? -9.525 0.575 21.446 1.00 93.75 184 GLU A C 1
ATOM 1444 O O . GLU A 1 184 ? -9.449 1.110 20.339 1.00 93.75 184 GLU A O 1
ATOM 1449 N N . ASP A 1 185 ? -10.178 1.127 22.464 1.00 92.75 185 ASP A N 1
ATOM 1450 C CA . ASP A 1 185 ? -10.713 2.485 22.420 1.00 92.75 185 ASP A CA 1
ATOM 1451 C C . ASP A 1 185 ? -9.626 3.478 22.847 1.00 92.75 185 ASP A C 1
ATOM 1453 O O . ASP A 1 185 ? -9.132 3.455 23.976 1.00 92.75 185 ASP A O 1
ATOM 1457 N N . ILE A 1 186 ? -9.254 4.380 21.943 1.00 88.00 186 ILE A N 1
ATOM 1458 C CA . ILE A 1 186 ? -8.227 5.391 22.190 1.00 88.00 186 ILE A CA 1
ATOM 1459 C C . ILE A 1 186 ? -8.866 6.550 22.965 1.00 88.00 186 ILE A C 1
ATOM 1461 O O . ILE A 1 186 ? -9.904 7.077 22.576 1.00 88.00 186 ILE A O 1
ATOM 1465 N N . GLY A 1 187 ? -8.236 6.963 24.068 1.00 80.88 187 GLY A N 1
ATOM 1466 C CA . GLY A 1 187 ? -8.660 8.130 24.853 1.00 80.88 187 GLY A CA 1
ATOM 1467 C C . GLY A 1 187 ? -9.619 7.839 26.012 1.00 80.88 187 GLY A C 1
ATOM 1468 O O . GLY A 1 187 ? -9.977 8.761 26.742 1.00 80.88 187 GLY A O 1
ATOM 1469 N N . LYS A 1 188 ? -9.997 6.577 26.248 1.00 77.19 188 LYS A N 1
ATOM 1470 C CA . LYS A 1 188 ? -10.698 6.185 27.479 1.00 77.19 188 LYS A CA 1
ATOM 1471 C C . LYS A 1 188 ? -9.677 5.775 28.538 1.00 77.19 188 LYS A C 1
ATOM 1473 O O . LYS A 1 188 ? -8.938 4.812 28.358 1.00 77.19 188 LYS A O 1
ATOM 1478 N N . LYS A 1 189 ? -9.624 6.512 29.649 1.00 68.69 189 LYS A N 1
ATOM 1479 C CA . LYS A 1 189 ? -8.819 6.128 30.815 1.00 68.69 189 LYS A CA 1
ATOM 1480 C C . LYS A 1 189 ? -9.524 4.950 31.493 1.00 68.69 189 LYS A C 1
ATOM 1482 O O . LYS A 1 189 ? -10.679 5.095 31.889 1.00 68.69 189 LYS A O 1
ATOM 1487 N N . VAL A 1 190 ? -8.859 3.799 31.579 1.00 73.31 190 VAL A N 1
ATOM 1488 C CA . VAL A 1 190 ? -9.361 2.660 32.362 1.00 73.31 190 VAL A CA 1
ATOM 1489 C C . VAL A 1 190 ? -9.400 3.118 33.821 1.00 73.31 190 VAL A C 1
ATOM 1491 O O . VAL A 1 190 ? -8.388 3.603 34.332 1.00 73.31 190 VAL A O 1
ATOM 1494 N N . ARG A 1 191 ? -10.592 3.103 34.418 1.00 48.44 191 ARG A N 1
ATOM 1495 C CA . ARG A 1 191 ? -10.828 3.483 35.815 1.00 48.44 191 ARG A CA 1
ATOM 1496 C C . ARG A 1 191 ? -10.687 2.271 36.716 1.00 48.44 191 ARG A C 1
ATOM 1498 O O . ARG A 1 191 ? -11.071 1.177 36.249 1.00 48.44 191 ARG A O 1
#

Secondary structure (DSSP, 8-state):
-------PPP---------------------------------------------PPPPSSPPP---HHHHH-SSTTTTEEEEEETTEEEEEE-TTTSTT-EEEEEEEESSTT--SEEEEEEEE-S-TT-EEEEEEEGGGTEEEEEE-S--TT-EEEEEEETTTEEEEEE-GGG-TT---EEEEETTPPP-

pLDDT: mean 78.29, std 24.34, range [31.16, 98.38]

Foldseek 3Di:
DDDDDDDDDDDDDDDDDDDDDDDDDDDDDDDDDDDDDDDDDDDDDPPVDDPPPPCDPDDPDDDDDDDPVQVPAPDPDQQWDWDDDQQKIKIAGTAPRDPQQWGIKMFGHPDRVNPHGQKIWTAGDDDPQQWGIWMDGPVQQKIKTAGDADGPQQWGIWIDRPQFKIKTAGDQVNDPVSDGIDIGGHPDDDD